Protein AF-A0A662TX18-F1 (afdb_monomer_lite)

Sequence (320 aa):
PRATQAASAVLIFGTDAEGDGNEGIPELLPMRRKQEESNRLLQDIAQAKTHGKKLAVQLEKQKEELRGVIDPQEISNRNAEHKVTKSALAEQERIYNHKKSSFEQVQSDLKPVVQEFNQACKEITRKNPVYCEPNAGEFVSADTKFQGGTAAELDAMGRELEDQDGNKKPHPDISVPNFDELVQKWMSKTENEQVTISGEIVEDFRGKQYFYKADGSWVESEIISDLGITKNTVVADEYQDQAIEKADLTPEQLEEIRVQGLSAEEKAVEKENAIDQAATQAATMRSKLEIQGATAAKAKTDAQAWYQEQLIIIEAKYEI

pLDDT: mean 74.06, std 18.96, range [34.41, 97.75]

Radius of gyration: 48.34 Å; chains: 1; bounding box: 101×49×151 Å

Structure (mmCIF, N/CA/C/O backbone):
data_AF-A0A662TX18-F1
#
_entry.id   AF-A0A662TX18-F1
#
loop_
_atom_site.group_PDB
_atom_site.id
_atom_site.type_symbol
_atom_site.label_atom_id
_atom_site.label_alt_id
_atom_site.label_comp_id
_atom_site.label_asym_id
_atom_site.label_entity_id
_atom_site.label_seq_id
_atom_site.pdbx_PDB_ins_code
_atom_site.Cartn_x
_atom_site.Cartn_y
_atom_site.Cartn_z
_atom_site.occupancy
_atom_site.B_iso_or_equiv
_atom_site.auth_seq_id
_atom_site.auth_comp_id
_atom_site.auth_asym_id
_atom_site.auth_atom_id
_atom_site.pdbx_PDB_model_num
ATOM 1 N N . PRO A 1 1 ? -3.985 13.167 75.804 1.00 44.19 1 PRO A N 1
ATOM 2 C CA . PRO A 1 1 ? -4.908 14.031 75.022 1.00 44.19 1 PRO A CA 1
ATOM 3 C C . PRO A 1 1 ? -6.334 13.892 75.570 1.00 44.19 1 PRO A C 1
ATOM 5 O O . PRO A 1 1 ? -6.821 12.777 75.705 1.00 44.19 1 PRO A O 1
ATOM 8 N N . ARG A 1 2 ? -6.903 15.009 76.034 1.00 37.72 2 ARG A N 1
ATOM 9 C CA . ARG A 1 2 ? -8.044 15.084 76.961 1.00 37.72 2 ARG A CA 1
ATOM 10 C C . ARG A 1 2 ? -9.336 14.485 76.388 1.00 37.72 2 ARG A C 1
ATOM 12 O O . ARG A 1 2 ? -9.732 14.821 75.279 1.00 37.72 2 ARG A O 1
ATOM 19 N N . ALA A 1 3 ? -9.986 13.649 77.197 1.00 41.81 3 ALA A N 1
ATOM 20 C CA . ALA A 1 3 ? -11.358 13.198 77.016 1.00 41.81 3 ALA A CA 1
ATOM 21 C C . ALA A 1 3 ? -12.322 14.286 77.514 1.00 41.81 3 ALA A C 1
ATOM 23 O O . ALA A 1 3 ? -12.213 14.732 78.656 1.00 41.81 3 ALA A O 1
ATOM 24 N N . THR A 1 4 ? -13.258 14.703 76.665 1.00 47.22 4 THR A N 1
ATOM 25 C CA . THR A 1 4 ? -14.330 15.635 77.029 1.00 47.22 4 THR A CA 1
ATOM 26 C C . THR A 1 4 ? -15.597 14.823 77.279 1.00 47.22 4 THR A C 1
ATOM 28 O O . THR A 1 4 ? -16.221 14.337 76.338 1.00 47.22 4 THR A O 1
ATOM 31 N N . GLN A 1 5 ? -15.956 14.635 78.550 1.00 45.84 5 GLN A N 1
ATOM 32 C CA . GLN A 1 5 ? -17.275 14.141 78.945 1.00 45.84 5 GLN A CA 1
ATOM 33 C C . GLN A 1 5 ? -18.305 15.250 78.700 1.00 45.84 5 GLN A C 1
ATOM 35 O O . GLN A 1 5 ? -18.205 16.331 79.276 1.00 45.84 5 GLN A O 1
ATOM 40 N N . ALA A 1 6 ? -19.282 14.986 77.834 1.00 48.91 6 ALA A N 1
ATOM 41 C CA . ALA A 1 6 ? -20.440 15.851 77.654 1.00 48.91 6 ALA A CA 1
ATOM 42 C C . ALA A 1 6 ? -21.481 15.538 78.740 1.00 48.91 6 ALA A C 1
ATOM 44 O O . ALA A 1 6 ? -21.914 14.395 78.895 1.00 48.91 6 ALA A O 1
ATOM 45 N N . ALA A 1 7 ? -21.853 16.567 79.499 1.00 42.62 7 ALA A N 1
ATOM 46 C CA . ALA A 1 7 ? -22.877 16.516 80.528 1.00 42.62 7 ALA A CA 1
ATOM 47 C C . ALA A 1 7 ? -24.256 16.230 79.910 1.00 42.62 7 ALA A C 1
ATOM 49 O O . ALA A 1 7 ? -24.703 16.938 79.009 1.00 42.62 7 ALA A O 1
ATOM 50 N N . SER A 1 8 ? -24.934 15.199 80.414 1.00 39.88 8 SER A N 1
ATOM 51 C CA . SER A 1 8 ? -26.347 14.946 80.126 1.00 39.88 8 SER A CA 1
ATOM 52 C C . SER A 1 8 ? -27.197 15.817 81.049 1.00 39.88 8 SER A C 1
ATOM 54 O O . SER A 1 8 ? -27.261 15.571 82.251 1.00 39.88 8 SER A O 1
ATOM 56 N N . ALA A 1 9 ? -27.825 16.854 80.495 1.00 42.50 9 ALA A N 1
ATOM 57 C CA . ALA A 1 9 ? -28.842 17.632 81.190 1.00 42.50 9 ALA A CA 1
ATOM 58 C C . ALA A 1 9 ? -30.175 16.870 81.129 1.00 42.50 9 ALA A C 1
ATOM 60 O O . ALA A 1 9 ? -30.792 16.765 80.071 1.00 42.50 9 ALA A O 1
ATOM 61 N N . VAL A 1 10 ? -30.599 16.311 82.262 1.00 46.19 10 VAL A N 1
ATOM 62 C CA . VAL A 1 10 ? -31.934 15.728 82.434 1.00 46.19 10 VAL A CA 1
ATOM 63 C C . VAL A 1 10 ? -32.886 16.866 82.801 1.00 46.19 10 VAL A C 1
ATOM 65 O O . VAL A 1 10 ? -32.807 17.411 83.900 1.00 46.19 10 VAL A O 1
ATOM 68 N N . LEU A 1 11 ? -33.761 17.250 81.870 1.00 39.62 11 LEU A N 1
ATOM 69 C CA . LEU A 1 11 ? -34.891 18.136 82.147 1.00 39.62 11 LEU A CA 1
ATOM 70 C C . LEU A 1 11 ? -36.033 17.293 82.728 1.00 39.62 11 LEU A C 1
ATOM 72 O O . LEU A 1 11 ? -36.579 16.430 82.042 1.00 39.62 11 LEU A O 1
ATOM 76 N N . ILE A 1 12 ? -36.384 17.541 83.988 1.00 41.91 12 ILE A N 1
ATOM 77 C CA . ILE A 1 12 ? -37.573 16.977 84.632 1.00 41.91 12 ILE A CA 1
ATOM 78 C C . ILE A 1 12 ? -38.695 18.004 84.472 1.00 41.91 12 ILE A C 1
ATOM 80 O O . ILE A 1 12 ? -38.599 19.105 85.011 1.00 41.91 12 ILE A O 1
ATOM 84 N N . PHE A 1 13 ? -39.750 17.654 83.738 1.00 41.72 13 PHE A N 1
ATOM 85 C CA . PHE A 1 13 ? -40.997 18.417 83.735 1.00 41.72 13 PHE A CA 1
ATOM 86 C C . PHE A 1 13 ? -41.912 17.843 84.816 1.00 41.72 13 PHE A C 1
ATOM 88 O O . PHE A 1 13 ? -42.321 16.686 84.735 1.00 41.72 13 PHE A O 1
ATOM 95 N N . GLY A 1 14 ? -42.194 18.645 85.843 1.00 42.28 14 GLY A N 1
ATOM 96 C CA . GLY A 1 14 ? -43.252 18.352 86.802 1.00 42.28 14 GLY A CA 1
ATOM 97 C C . GLY A 1 14 ? -44.612 18.523 86.132 1.00 42.28 14 GLY A C 1
ATOM 98 O O . GLY A 1 14 ? -44.863 19.545 85.495 1.00 42.28 14 GLY A O 1
ATOM 99 N N . THR A 1 15 ? -45.473 17.520 86.261 1.00 40.69 15 THR A N 1
ATOM 100 C CA . THR A 1 15 ? -46.887 17.614 85.902 1.00 40.69 15 THR A CA 1
ATOM 101 C C . THR A 1 15 ? -47.691 17.673 87.188 1.00 40.69 15 THR A C 1
ATOM 103 O O . THR A 1 15 ? -47.851 16.653 87.850 1.00 40.69 15 THR A O 1
ATOM 106 N N . ASP A 1 16 ? -48.182 18.860 87.519 1.00 47.88 16 ASP A N 1
ATOM 107 C CA . ASP A 1 16 ? -49.308 19.041 88.426 1.00 47.88 16 ASP A CA 1
ATOM 108 C C . ASP A 1 16 ? -50.193 20.124 87.812 1.00 47.88 16 ASP A C 1
ATOM 110 O O . ASP A 1 16 ? -49.763 21.269 87.680 1.00 47.88 16 ASP A O 1
ATOM 114 N N . ALA A 1 17 ? -51.377 19.720 87.354 1.00 44.72 17 ALA A N 1
ATOM 115 C CA . ALA A 1 17 ? -52.590 20.530 87.255 1.00 44.72 17 ALA A CA 1
ATOM 116 C C . ALA A 1 17 ? -53.663 19.707 86.530 1.00 44.72 17 ALA A C 1
ATOM 118 O O . ALA A 1 17 ? -53.659 19.568 85.306 1.00 44.72 17 ALA A O 1
ATOM 119 N N . GLU A 1 18 ? -54.595 19.169 87.311 1.00 55.22 18 GLU A N 1
ATOM 120 C CA . GLU A 1 18 ? -55.951 18.901 86.847 1.00 55.22 18 GLU A CA 1
ATOM 121 C C . GLU A 1 18 ? -56.547 20.224 86.338 1.00 55.22 18 GLU A C 1
ATOM 123 O O . GLU A 1 18 ? -56.534 21.233 87.044 1.00 55.22 18 GLU A O 1
ATOM 128 N N . GLY A 1 19 ? -57.018 20.245 85.094 1.00 44.06 19 GLY A N 1
ATOM 129 C CA . GLY A 1 19 ? -57.488 21.465 84.448 1.00 44.06 19 GLY A CA 1
ATOM 130 C C . GLY A 1 19 ? -58.204 21.159 83.144 1.00 44.06 19 GLY A C 1
ATOM 131 O O . GLY A 1 19 ? -57.606 21.156 82.074 1.00 44.06 19 GLY A O 1
ATOM 132 N N . ASP A 1 20 ? -59.487 20.859 83.285 1.00 51.44 20 ASP A N 1
ATOM 133 C CA . ASP A 1 20 ? -60.503 20.833 82.239 1.00 51.44 20 ASP A CA 1
ATOM 134 C C . ASP A 1 20 ? -60.482 22.157 81.446 1.00 51.44 20 ASP A C 1
ATOM 136 O O . ASP A 1 20 ? -60.417 23.229 82.050 1.00 51.44 20 ASP A O 1
ATOM 140 N N . GLY A 1 21 ? -60.530 22.118 80.111 1.00 45.00 21 GLY A N 1
ATOM 141 C CA . GLY A 1 21 ? -60.631 23.356 79.327 1.00 45.00 21 GLY A CA 1
ATOM 142 C C . GLY A 1 21 ? -59.968 23.322 77.958 1.00 45.00 21 GLY A C 1
ATOM 143 O O . GLY A 1 21 ? -58.790 23.613 77.790 1.00 45.00 21 GLY A O 1
ATOM 144 N N . ASN A 1 22 ? -60.784 23.006 76.965 1.00 50.88 22 ASN A N 1
ATOM 145 C CA . ASN A 1 22 ? -60.495 22.934 75.542 1.00 50.88 22 ASN A CA 1
ATOM 146 C C . ASN A 1 22 ? -60.198 24.319 74.912 1.00 50.88 22 ASN A C 1
ATOM 148 O O . ASN A 1 22 ? -60.979 24.806 74.098 1.00 50.88 22 ASN A O 1
ATOM 152 N N . GLU A 1 23 ? -59.075 24.951 75.260 1.00 45.75 23 GLU A N 1
ATOM 153 C CA . GLU A 1 23 ? -58.540 26.110 74.530 1.00 45.75 23 GLU A CA 1
ATOM 154 C C . GLU A 1 23 ? -57.227 25.725 73.841 1.00 45.75 23 GLU A C 1
ATOM 156 O O . GLU A 1 23 ? -56.158 25.619 74.442 1.00 45.75 23 GLU A O 1
ATOM 161 N N . GLY A 1 24 ? -57.328 25.449 72.539 1.00 50.75 24 GLY A N 1
ATOM 162 C CA . GLY A 1 24 ? -56.190 25.125 71.692 1.00 50.75 24 GLY A CA 1
ATOM 163 C C . GLY A 1 24 ? -55.189 26.277 71.654 1.00 50.75 24 GLY A C 1
ATOM 164 O O . GLY A 1 24 ? -55.440 27.296 71.019 1.00 50.75 24 GLY A O 1
ATOM 165 N N . ILE A 1 25 ? -54.037 26.078 72.295 1.00 49.03 25 ILE A N 1
ATOM 166 C CA . ILE A 1 25 ? -52.866 26.957 72.219 1.00 49.03 25 ILE A CA 1
ATOM 167 C C . ILE A 1 25 ? -52.424 27.049 70.739 1.00 49.03 25 ILE A C 1
ATOM 169 O O . ILE A 1 25 ? -51.943 26.049 70.194 1.00 49.03 25 ILE A O 1
ATOM 173 N N . PRO A 1 26 ? -52.534 28.210 70.058 1.00 48.94 26 PRO A N 1
ATOM 174 C CA . PRO A 1 26 ? -52.230 28.330 68.626 1.00 48.94 26 PRO A CA 1
ATOM 175 C C . PRO A 1 26 ? -50.728 28.315 68.276 1.00 48.94 26 PRO A C 1
ATOM 177 O O . PRO A 1 26 ? -50.366 28.499 67.116 1.00 48.94 26 PRO A O 1
ATOM 180 N N . GLU A 1 27 ? -49.832 28.099 69.243 1.00 49.50 27 GLU A N 1
ATOM 181 C CA . GLU A 1 27 ? -48.390 28.359 69.088 1.00 49.50 27 GLU A CA 1
ATOM 182 C C . GLU A 1 27 ? -47.486 27.123 68.913 1.00 49.50 27 GLU A C 1
ATOM 184 O O . GLU A 1 27 ? -46.285 27.271 68.694 1.00 49.50 27 GLU A O 1
ATOM 189 N N . LEU A 1 28 ? -48.018 25.893 68.914 1.00 50.66 28 LEU A N 1
ATOM 190 C CA . LEU A 1 28 ? -47.186 24.676 68.777 1.00 50.66 28 LEU A CA 1
ATOM 191 C C . LEU A 1 28 ? -47.023 24.151 67.335 1.00 50.66 28 LEU A C 1
ATOM 193 O O . LEU A 1 28 ? -46.172 23.296 67.074 1.00 50.66 28 LEU A O 1
ATOM 197 N N . LEU A 1 29 ? -47.778 24.684 66.369 1.00 51.44 29 LEU A N 1
ATOM 198 C CA . LEU A 1 29 ? -47.657 24.327 64.946 1.00 51.44 29 LEU A CA 1
ATOM 199 C C . LEU A 1 29 ? -46.268 24.599 64.322 1.00 51.44 29 LEU A C 1
ATOM 201 O O . LEU A 1 29 ? -45.790 23.736 63.578 1.00 51.44 29 LEU A O 1
ATOM 205 N N . PRO A 1 30 ? -45.568 25.720 64.602 1.00 55.44 30 PRO A N 1
ATOM 206 C CA . PRO A 1 30 ? -44.237 25.948 64.037 1.00 55.44 30 PRO A CA 1
ATOM 207 C C . PRO A 1 30 ? -43.158 25.018 64.616 1.00 55.44 30 PRO A C 1
ATOM 209 O O . PRO A 1 30 ? -42.171 24.755 63.931 1.00 55.44 30 PRO A O 1
ATOM 212 N N . MET A 1 31 ? -43.332 24.471 65.827 1.00 56.34 31 MET A N 1
ATOM 213 C CA . MET A 1 31 ? -42.379 23.502 66.390 1.00 56.34 31 MET A CA 1
ATOM 214 C C . MET A 1 31 ? -42.481 22.125 65.730 1.00 56.34 31 MET A C 1
ATOM 216 O O . MET A 1 31 ? -41.447 21.540 65.411 1.00 56.34 31 MET A O 1
ATOM 220 N N . ARG A 1 32 ? -43.696 21.629 65.447 1.00 65.50 32 ARG A N 1
ATOM 221 C CA . ARG A 1 32 ? -43.860 20.340 64.746 1.00 65.50 32 ARG A CA 1
ATOM 222 C C . ARG A 1 32 ? -43.265 20.362 63.341 1.00 65.50 32 ARG A C 1
ATOM 224 O O . ARG A 1 32 ? -42.528 19.446 62.997 1.00 65.50 32 ARG A O 1
ATOM 231 N N . ARG A 1 33 ? -43.488 21.436 62.571 1.00 67.50 33 ARG A N 1
ATOM 232 C CA . ARG A 1 33 ? -42.886 21.577 61.231 1.00 67.50 33 ARG A CA 1
ATOM 233 C C . ARG A 1 33 ? -41.358 21.597 61.280 1.00 67.50 33 ARG A C 1
ATOM 235 O O . ARG A 1 33 ? -40.722 20.891 60.508 1.00 67.50 33 ARG A O 1
ATOM 242 N N . LYS A 1 34 ? -40.765 22.325 62.234 1.00 71.19 34 LYS A N 1
ATOM 243 C CA . LYS A 1 34 ? -39.303 22.340 62.427 1.00 71.19 34 LYS A CA 1
ATOM 244 C C . LYS A 1 34 ? -38.746 20.966 62.813 1.00 71.19 34 LYS A C 1
ATOM 246 O O . LYS A 1 34 ? -37.644 20.612 62.403 1.00 71.19 34 LYS A O 1
ATOM 251 N N . GLN A 1 35 ? -39.493 20.182 63.588 1.00 73.56 35 GLN A N 1
ATOM 252 C CA . GLN A 1 35 ? -39.085 18.833 63.977 1.00 73.56 35 GLN A CA 1
ATOM 253 C C . GLN A 1 35 ? -39.198 17.832 62.816 1.00 73.56 35 GLN A C 1
ATOM 255 O O . GLN A 1 35 ? -38.304 17.010 62.631 1.00 73.56 35 GLN A O 1
ATOM 260 N N . GLU A 1 36 ? -40.245 17.931 61.997 1.00 77.31 36 GLU A N 1
ATOM 261 C CA . GLU A 1 36 ? -40.406 17.132 60.775 1.00 77.31 36 GLU A CA 1
ATOM 262 C C . GLU A 1 36 ? -39.328 17.460 59.730 1.00 77.31 36 GLU A C 1
ATOM 264 O O . GLU A 1 36 ? -38.732 16.546 59.160 1.00 77.31 36 GLU A O 1
ATOM 269 N N . GLU A 1 37 ? -39.005 18.743 59.533 1.00 76.88 37 GLU A N 1
ATOM 270 C CA . GLU A 1 37 ? -37.900 19.179 58.666 1.00 76.88 37 GLU A CA 1
ATOM 271 C C . GLU A 1 37 ? -36.542 18.673 59.165 1.00 76.88 37 GLU A C 1
ATOM 273 O O . GLU A 1 37 ? -35.744 18.167 58.375 1.00 76.88 37 GLU A O 1
ATOM 278 N N . SER A 1 38 ? -36.296 18.739 60.477 1.00 75.44 38 SER A N 1
ATOM 279 C CA . SER A 1 38 ? -35.079 18.202 61.097 1.00 75.44 38 SER A CA 1
ATOM 280 C C . SER A 1 38 ? -34.945 16.689 60.878 1.00 75.44 38 SER A C 1
ATOM 282 O O . SER A 1 38 ? -33.889 16.202 60.474 1.00 75.44 38 SER A O 1
ATOM 284 N N . ASN A 1 39 ? -36.034 15.935 61.055 1.00 81.81 39 ASN A N 1
ATOM 285 C CA . ASN A 1 39 ? -36.046 14.490 60.816 1.00 81.81 39 ASN A CA 1
ATOM 286 C C . ASN A 1 39 ? -35.815 14.144 59.338 1.00 81.81 39 ASN A C 1
ATOM 288 O O . ASN A 1 39 ? -35.084 13.198 59.037 1.00 81.81 39 ASN A O 1
ATOM 292 N N . ARG A 1 40 ? -36.385 14.928 58.415 1.00 82.19 40 ARG A N 1
ATOM 293 C CA . ARG A 1 40 ? -36.179 14.757 56.972 1.00 82.19 40 ARG A CA 1
ATOM 294 C C . ARG A 1 40 ? -34.725 15.022 56.576 1.00 82.19 40 ARG A C 1
ATOM 296 O O . ARG A 1 40 ? -34.124 14.198 55.896 1.00 82.19 40 ARG A O 1
ATOM 303 N N . LEU A 1 41 ? -34.124 16.093 57.098 1.00 76.12 41 LEU A N 1
ATOM 304 C CA . LEU A 1 41 ? -32.701 16.396 56.908 1.00 76.12 41 LEU A CA 1
ATOM 305 C C . LEU A 1 41 ? -31.796 15.278 57.439 1.00 76.12 41 LEU A C 1
ATOM 307 O O . LEU A 1 41 ? -30.834 14.895 56.776 1.00 76.12 41 LEU A O 1
ATOM 311 N N . LEU A 1 42 ? -32.103 14.713 58.609 1.00 77.50 42 LEU A N 1
ATOM 312 C CA . LEU A 1 42 ? -31.347 13.584 59.159 1.00 77.50 42 LEU A CA 1
ATOM 313 C C . LEU A 1 42 ? -31.445 12.335 58.271 1.00 77.50 42 LEU A C 1
ATOM 315 O O . LEU A 1 42 ? -30.451 11.621 58.099 1.00 77.50 42 LEU A O 1
ATOM 319 N N . GLN A 1 43 ? -32.612 12.086 57.676 1.00 84.25 43 GLN A N 1
ATOM 320 C CA . GLN A 1 43 ? -32.818 10.985 56.739 1.00 84.25 43 GLN A CA 1
ATOM 321 C C . GLN A 1 43 ? -32.045 11.201 55.428 1.00 84.25 43 GLN A C 1
ATOM 323 O O . GLN A 1 43 ? -31.359 10.281 54.974 1.00 84.25 43 GLN A O 1
ATOM 328 N N . ASP A 1 44 ? -32.071 12.414 54.875 1.00 75.75 44 ASP A N 1
ATOM 329 C CA . ASP A 1 44 ? -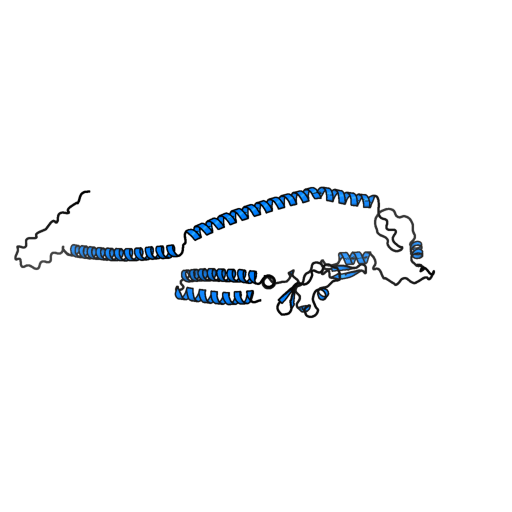31.327 12.781 53.665 1.00 75.75 44 ASP A CA 1
ATOM 330 C C . ASP A 1 44 ? -29.807 12.671 53.889 1.00 75.75 44 ASP A C 1
ATOM 332 O O . ASP A 1 44 ? -29.085 12.108 53.063 1.00 75.75 44 ASP A O 1
ATOM 336 N N . ILE A 1 45 ? -29.309 13.101 55.055 1.00 74.75 45 ILE A N 1
ATOM 337 C CA . ILE A 1 45 ? -27.898 12.947 55.448 1.00 74.75 45 ILE A CA 1
ATOM 338 C C . ILE A 1 45 ? -27.513 11.463 55.553 1.00 74.75 45 ILE A C 1
ATOM 340 O O . ILE A 1 45 ? -26.431 11.063 55.109 1.00 74.75 45 ILE A O 1
ATOM 344 N N . ALA A 1 46 ? -28.381 10.616 56.112 1.00 77.94 46 ALA A N 1
ATOM 345 C CA . ALA A 1 46 ? -28.132 9.178 56.204 1.00 77.94 46 ALA A CA 1
ATOM 346 C C . ALA A 1 46 ? -28.100 8.502 54.817 1.00 77.94 46 ALA A C 1
ATOM 348 O O . ALA A 1 46 ? -27.234 7.655 54.554 1.00 77.94 46 ALA A O 1
ATOM 349 N N . GLN A 1 47 ? -28.987 8.904 53.902 1.00 79.19 47 GLN A N 1
ATOM 350 C CA . GLN A 1 47 ? -28.996 8.427 52.515 1.00 79.19 47 GLN A CA 1
ATOM 351 C C . GLN A 1 47 ? -27.756 8.896 51.742 1.00 79.19 47 GLN A C 1
ATOM 353 O O . GLN A 1 47 ? -27.083 8.084 51.106 1.00 79.19 47 GLN A O 1
ATOM 358 N N . ALA A 1 48 ? -27.365 10.164 51.875 1.00 68.56 48 ALA A N 1
ATOM 359 C CA . ALA A 1 48 ? -26.144 10.688 51.266 1.00 68.56 48 ALA A CA 1
ATOM 360 C C . ALA A 1 48 ? -24.890 9.956 51.776 1.00 68.56 48 ALA A C 1
ATOM 362 O O . ALA A 1 48 ? -24.010 9.592 50.996 1.00 68.56 48 ALA A O 1
ATOM 363 N N . LYS A 1 49 ? -24.827 9.648 53.078 1.00 76.12 49 LYS A N 1
ATOM 364 C CA . LYS A 1 49 ? -23.705 8.911 53.682 1.00 76.12 49 LYS A CA 1
ATOM 365 C C . LYS A 1 49 ? -23.615 7.467 53.186 1.00 76.12 49 LYS A C 1
ATOM 367 O O . LYS A 1 49 ? -22.514 6.954 52.982 1.00 76.12 49 LYS A O 1
ATOM 372 N N . THR A 1 50 ? -24.748 6.794 52.993 1.00 81.00 50 THR A N 1
ATOM 373 C CA . THR A 1 50 ? -24.770 5.430 52.437 1.00 81.00 50 THR A CA 1
ATOM 374 C C . THR A 1 50 ? -24.432 5.417 50.947 1.00 81.00 50 THR A C 1
ATOM 376 O O . THR A 1 50 ? -23.672 4.551 50.514 1.00 81.00 50 THR A O 1
ATOM 379 N N . HIS A 1 51 ? -24.903 6.403 50.180 1.00 73.12 51 HIS A N 1
ATOM 380 C CA . HIS A 1 51 ? -24.531 6.580 48.777 1.00 73.12 51 HIS A CA 1
ATOM 381 C C . HIS A 1 51 ? -23.031 6.876 48.610 1.00 73.12 51 HIS A C 1
ATOM 383 O O . HIS A 1 51 ? -22.355 6.196 47.840 1.00 73.12 51 HIS A O 1
ATOM 389 N N . GLY A 1 52 ? -22.476 7.790 49.415 1.00 71.94 52 GLY A N 1
ATOM 390 C CA . GLY A 1 52 ? -21.044 8.102 49.418 1.00 71.94 52 GLY A CA 1
ATOM 391 C C . GLY A 1 52 ? -20.163 6.894 49.751 1.00 71.94 52 GLY A C 1
ATOM 392 O O . GLY A 1 52 ? -19.134 6.686 49.113 1.00 71.94 52 GLY A O 1
ATOM 393 N N . LYS A 1 53 ? -20.593 6.029 50.682 1.00 81.50 53 LYS A N 1
ATOM 394 C CA . LYS A 1 53 ? -19.897 4.760 50.961 1.00 81.50 53 LYS A CA 1
ATOM 395 C C . LYS A 1 53 ? -19.917 3.801 49.768 1.00 81.50 53 LYS A C 1
ATOM 397 O O . LYS A 1 53 ? -18.899 3.177 49.492 1.00 81.50 53 LYS A O 1
ATOM 402 N N . LYS A 1 54 ? -21.045 3.681 49.056 1.00 79.31 54 LYS A N 1
ATOM 403 C CA . LYS A 1 54 ? -21.138 2.836 47.850 1.00 79.31 54 LYS A CA 1
ATOM 404 C C . LYS A 1 54 ? -20.224 3.342 46.733 1.00 79.31 54 LYS A C 1
ATOM 406 O O . LYS A 1 54 ? -19.526 2.533 46.128 1.00 79.31 54 LYS A O 1
ATOM 411 N N . LEU A 1 55 ? -20.183 4.657 46.516 1.00 71.00 55 LEU A N 1
ATOM 412 C CA . LEU A 1 55 ? -19.270 5.287 45.558 1.00 71.00 55 LEU A CA 1
ATOM 413 C C . LEU A 1 55 ? -17.806 5.040 45.926 1.00 71.00 55 LEU A C 1
ATOM 415 O O . LEU A 1 55 ? -17.033 4.642 45.066 1.00 71.00 55 LEU A O 1
ATOM 419 N N . ALA A 1 56 ? -17.432 5.195 47.199 1.00 70.88 56 ALA A N 1
ATOM 420 C CA . ALA A 1 56 ? -16.067 4.923 47.648 1.00 70.88 56 ALA A CA 1
ATOM 421 C C . ALA A 1 56 ? -15.646 3.464 47.386 1.00 70.88 56 ALA A C 1
ATOM 423 O O . ALA A 1 56 ? -14.538 3.222 46.918 1.00 70.88 56 ALA A O 1
ATOM 424 N N . VAL A 1 57 ? -16.543 2.498 47.619 1.00 83.50 57 VAL A N 1
ATOM 425 C CA . VAL A 1 57 ? -16.285 1.077 47.322 1.00 83.50 57 VAL A CA 1
ATOM 426 C C . VAL A 1 57 ? -16.165 0.824 45.815 1.00 83.50 57 VAL A C 1
ATOM 428 O O . VAL A 1 57 ? -15.276 0.088 45.399 1.00 83.50 57 VAL A O 1
ATOM 431 N N . GLN A 1 58 ? -17.016 1.438 44.984 1.00 77.88 58 GLN A N 1
ATOM 432 C CA . GLN A 1 58 ? -16.894 1.340 43.523 1.00 77.88 58 GLN A CA 1
ATOM 433 C C . GLN A 1 58 ? -15.578 1.936 43.015 1.00 77.88 58 GLN A C 1
ATOM 435 O O . GLN A 1 58 ? -14.949 1.357 42.136 1.00 77.88 58 GLN A O 1
ATOM 440 N N . LEU A 1 59 ? -15.148 3.057 43.590 1.00 76.62 59 LEU A N 1
ATOM 441 C CA . LEU A 1 59 ? -13.936 3.762 43.190 1.00 76.62 59 LEU A CA 1
ATOM 442 C C . LEU A 1 59 ? -12.677 2.981 43.592 1.00 76.62 59 LEU A C 1
ATOM 444 O O . LEU A 1 59 ? -11.749 2.871 42.798 1.00 76.62 59 LEU A O 1
ATOM 448 N N . GLU A 1 60 ? -12.659 2.363 44.777 1.00 76.12 60 GLU A N 1
ATOM 449 C CA . GLU A 1 60 ? -11.584 1.436 45.160 1.00 76.12 60 GLU A CA 1
ATOM 450 C C . GLU A 1 60 ? -11.576 0.171 44.293 1.00 76.12 60 GLU A C 1
ATOM 452 O O . GLU A 1 60 ? -10.510 -0.265 43.870 1.00 76.12 60 GLU A O 1
ATOM 457 N N . LYS A 1 61 ? -12.747 -0.367 43.925 1.00 79.88 61 LYS A N 1
ATOM 458 C CA . LYS A 1 61 ? -12.824 -1.490 42.980 1.00 79.88 61 LYS A CA 1
ATOM 459 C C . LYS A 1 61 ? -12.247 -1.124 41.606 1.00 79.88 61 LYS A C 1
ATOM 461 O O . LYS A 1 61 ? -11.460 -1.887 41.062 1.00 79.88 61 LYS A O 1
ATOM 466 N N . GLN A 1 62 ? -12.581 0.054 41.075 1.00 73.56 62 GLN A N 1
ATOM 467 C CA . GLN A 1 62 ? -12.032 0.548 39.806 1.00 73.56 62 GLN A CA 1
ATOM 468 C C . GLN A 1 62 ? -10.521 0.795 39.878 1.00 73.56 62 GLN A C 1
ATOM 470 O O . GLN A 1 62 ? -9.807 0.507 38.921 1.00 73.56 62 GLN A O 1
ATOM 475 N N . LYS A 1 63 ? -10.009 1.305 41.006 1.00 69.88 63 LYS A N 1
ATOM 476 C CA . LYS A 1 63 ? -8.561 1.451 41.216 1.00 69.88 63 LYS A CA 1
ATOM 477 C C . LYS A 1 63 ? -7.848 0.104 41.228 1.00 69.88 63 LYS A C 1
ATOM 479 O O . LYS A 1 63 ? -6.763 0.010 40.667 1.00 69.88 63 LYS A O 1
ATOM 484 N N . GLU A 1 64 ? -8.437 -0.912 41.850 1.00 71.94 64 GLU A N 1
ATOM 485 C CA . GLU A 1 64 ? -7.849 -2.252 41.901 1.00 71.94 64 GLU A CA 1
ATOM 486 C C . GLU A 1 64 ? -7.889 -2.942 40.528 1.00 71.94 64 GLU A C 1
ATOM 488 O O . GLU A 1 64 ? -6.893 -3.519 40.101 1.00 71.94 64 GLU A O 1
ATOM 493 N N . GLU A 1 65 ? -8.988 -2.787 39.781 1.00 70.50 65 GLU A N 1
ATOM 494 C CA . GLU A 1 65 ? -9.087 -3.231 38.382 1.00 70.50 65 GLU A CA 1
ATOM 495 C C . GLU A 1 65 ? -8.017 -2.549 37.503 1.00 70.50 65 GLU A C 1
ATOM 497 O O . GLU A 1 65 ? -7.346 -3.219 36.723 1.00 70.50 65 GLU A O 1
ATOM 502 N N . LEU A 1 66 ? -7.774 -1.244 37.677 1.00 67.06 66 LEU A N 1
ATOM 503 C CA . LEU A 1 66 ? -6.720 -0.520 36.952 1.00 67.06 66 LEU A CA 1
ATOM 504 C C . LEU A 1 66 ? -5.299 -0.919 37.378 1.00 67.06 66 LEU A C 1
ATOM 506 O O . LEU A 1 66 ? -4.400 -0.939 36.539 1.00 67.06 66 LEU A O 1
ATOM 510 N N . ARG A 1 67 ? -5.080 -1.262 38.653 1.00 65.44 67 ARG A N 1
ATOM 511 C CA . ARG A 1 67 ? -3.785 -1.768 39.143 1.00 65.44 67 ARG A CA 1
ATOM 512 C C . ARG A 1 67 ? -3.431 -3.136 38.567 1.00 65.44 67 ARG A C 1
ATOM 514 O O . ARG A 1 67 ? -2.254 -3.397 38.368 1.00 65.44 67 ARG A O 1
ATOM 521 N N . GLY A 1 68 ? -4.424 -3.980 38.284 1.00 58.88 68 GLY A N 1
ATOM 522 C CA . GLY A 1 68 ? -4.206 -5.275 37.632 1.00 58.88 68 GLY A CA 1
ATOM 523 C C . GLY A 1 68 ? -3.915 -5.185 36.130 1.00 58.88 68 GLY A C 1
ATOM 524 O O . GLY A 1 68 ? -3.337 -6.111 35.574 1.00 58.88 68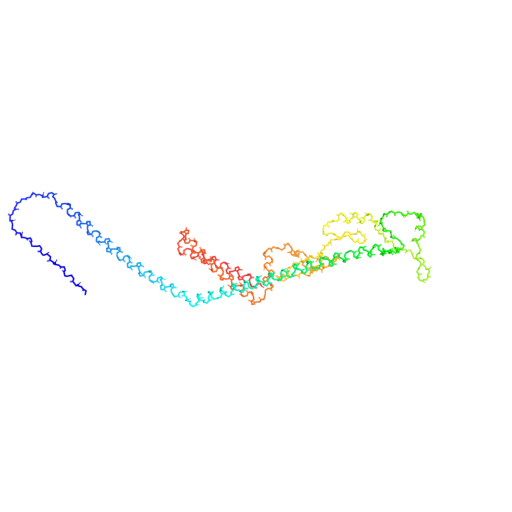 GLY A O 1
ATOM 525 N N . VAL A 1 69 ? -4.303 -4.086 35.473 1.00 57.59 69 VAL A N 1
ATOM 526 C CA . VAL A 1 69 ? -4.121 -3.877 34.021 1.00 57.59 69 VAL A CA 1
ATOM 527 C C . VAL A 1 69 ? -2.841 -3.101 33.702 1.00 57.59 69 VAL A C 1
ATOM 529 O O . VAL A 1 69 ? -2.308 -3.205 32.601 1.00 57.59 69 VAL A O 1
ATOM 532 N N . ILE A 1 70 ? -2.334 -2.317 34.653 1.00 48.75 70 ILE A N 1
ATOM 533 C CA . ILE A 1 70 ? -1.146 -1.493 34.464 1.00 48.75 70 ILE A CA 1
ATOM 534 C C . ILE A 1 70 ? 0.021 -2.140 35.205 1.00 48.75 70 ILE A C 1
ATOM 536 O O . ILE A 1 70 ? 0.216 -1.873 36.389 1.00 48.75 70 ILE A O 1
ATOM 540 N N . ASP A 1 71 ? 0.808 -2.963 34.507 1.00 67.88 71 ASP A N 1
ATOM 541 C CA . ASP A 1 71 ? 2.091 -3.433 35.030 1.00 67.88 71 ASP A CA 1
ATOM 542 C C . ASP A 1 71 ? 3.087 -2.251 35.033 1.00 67.88 71 ASP A C 1
ATOM 544 O O . ASP A 1 71 ? 3.460 -1.740 33.966 1.00 67.88 71 ASP A O 1
ATOM 548 N N . PRO A 1 72 ? 3.532 -1.767 36.210 1.00 64.75 72 PRO A N 1
ATOM 549 C CA . PRO A 1 72 ? 4.512 -0.688 36.291 1.00 64.75 72 PRO A CA 1
ATOM 550 C C . PRO A 1 72 ? 5.822 -1.034 35.571 1.00 64.75 72 PRO A C 1
ATOM 552 O O . PRO A 1 72 ? 6.507 -0.135 35.076 1.00 64.75 72 PRO A O 1
ATOM 555 N N . GLN A 1 73 ? 6.152 -2.326 35.481 1.00 67.38 73 GLN A N 1
ATOM 556 C CA . GLN A 1 73 ? 7.320 -2.819 34.768 1.00 67.38 73 GLN A CA 1
ATOM 557 C C . GLN A 1 73 ? 7.137 -2.693 33.251 1.00 67.38 73 GLN A C 1
ATOM 559 O O . GLN A 1 73 ? 8.054 -2.227 32.580 1.00 67.38 73 GLN A O 1
ATOM 564 N N . GLU A 1 74 ? 5.951 -2.990 32.707 1.00 66.75 74 GLU A N 1
ATOM 565 C CA . GLU A 1 74 ? 5.655 -2.750 31.287 1.00 66.75 74 GLU A CA 1
ATOM 566 C C . GLU A 1 74 ? 5.687 -1.265 30.924 1.00 66.75 74 GLU A C 1
ATOM 568 O O . GLU A 1 74 ? 6.184 -0.917 29.856 1.00 66.75 74 GLU A O 1
ATOM 573 N N . ILE A 1 75 ? 5.181 -0.372 31.782 1.00 63.22 75 ILE A N 1
ATOM 574 C CA . ILE A 1 75 ? 5.272 1.078 31.532 1.00 63.22 75 ILE A CA 1
ATOM 575 C C . ILE A 1 75 ? 6.733 1.532 31.549 1.00 63.22 75 ILE A C 1
ATOM 577 O O . ILE A 1 75 ? 7.146 2.333 30.709 1.00 63.22 75 ILE A O 1
ATOM 581 N N . SER A 1 76 ? 7.528 1.027 32.494 1.00 65.25 76 SER A N 1
ATOM 582 C CA . SER A 1 76 ? 8.964 1.307 32.559 1.00 65.25 76 SER A CA 1
ATOM 583 C C . SER A 1 76 ? 9.691 0.807 31.302 1.00 65.25 76 SER A C 1
ATOM 585 O O . SER A 1 76 ? 10.465 1.558 30.705 1.00 65.25 76 SER A O 1
ATOM 587 N N . ASN A 1 77 ? 9.375 -0.409 30.844 1.00 67.12 77 ASN A N 1
ATOM 588 C CA . ASN A 1 77 ? 9.941 -1.012 29.637 1.00 67.12 77 ASN A CA 1
ATOM 589 C C . ASN A 1 77 ? 9.528 -0.242 28.374 1.00 67.12 77 ASN A C 1
ATOM 591 O O . ASN A 1 77 ? 10.401 0.171 27.615 1.00 67.12 77 ASN A O 1
ATOM 595 N N . ARG A 1 78 ? 8.237 0.081 28.206 1.00 60.31 78 ARG A N 1
ATOM 596 C CA . ARG A 1 78 ? 7.739 0.901 27.086 1.00 60.31 78 ARG A CA 1
ATOM 597 C C . ARG A 1 78 ? 8.385 2.283 27.056 1.00 60.31 78 ARG A C 1
ATOM 599 O O . ARG A 1 78 ? 8.747 2.769 25.990 1.00 60.31 78 ARG A O 1
ATOM 606 N N . ASN A 1 79 ? 8.589 2.918 28.211 1.00 59.72 79 ASN A N 1
ATOM 607 C CA . ASN A 1 79 ? 9.284 4.206 28.289 1.00 59.72 79 ASN A CA 1
ATOM 608 C C . ASN A 1 79 ? 10.781 4.092 27.953 1.00 59.72 79 ASN A C 1
ATOM 610 O O . ASN A 1 79 ? 11.342 5.008 27.344 1.00 59.72 79 ASN A O 1
ATOM 614 N N . ALA A 1 80 ? 11.435 2.989 28.327 1.00 60.44 80 ALA A N 1
ATOM 615 C CA . ALA A 1 80 ? 12.818 2.711 27.949 1.00 60.44 80 ALA A CA 1
ATOM 616 C C . ALA A 1 80 ? 12.946 2.470 26.434 1.00 60.44 80 ALA A C 1
ATOM 618 O O . ALA A 1 80 ? 13.792 3.093 25.793 1.00 60.44 80 ALA A O 1
ATOM 619 N N . GLU A 1 81 ? 12.054 1.675 25.842 1.00 57.97 81 GLU A N 1
ATOM 620 C CA . GLU A 1 81 ? 11.966 1.441 24.393 1.00 57.97 81 GLU A CA 1
ATOM 621 C C . GLU A 1 81 ? 11.683 2.734 23.616 1.00 57.97 81 GLU A C 1
ATOM 623 O O . GLU A 1 81 ? 12.345 3.020 22.616 1.00 57.97 81 GLU A O 1
ATOM 628 N N . HIS A 1 82 ? 10.782 3.590 24.113 1.00 54.94 82 HIS A N 1
ATOM 629 C CA . HIS A 1 82 ? 10.506 4.901 23.515 1.00 54.94 82 HIS A CA 1
ATOM 630 C C . HIS A 1 82 ? 11.716 5.851 23.554 1.00 54.94 82 HIS A C 1
ATOM 632 O O . HIS A 1 82 ? 11.878 6.720 22.692 1.00 54.94 82 HIS A O 1
ATOM 638 N N . LYS A 1 83 ? 12.574 5.715 24.572 1.00 63.88 83 LYS A N 1
ATOM 639 C CA . LYS A 1 83 ? 13.807 6.499 24.705 1.00 63.88 83 LYS A CA 1
ATOM 640 C C . LYS A 1 83 ? 14.897 5.983 23.763 1.00 63.88 83 LYS A C 1
ATOM 642 O O . LYS A 1 83 ? 15.602 6.793 23.160 1.00 63.88 83 LYS A O 1
ATOM 647 N N . VAL A 1 84 ? 14.996 4.663 23.595 1.00 62.22 84 VAL A N 1
ATOM 648 C CA . VAL A 1 84 ? 15.901 4.020 22.629 1.00 62.22 84 VAL A CA 1
ATOM 649 C C . VAL A 1 84 ? 15.502 4.372 21.193 1.00 62.22 84 VAL A C 1
ATOM 651 O O . VAL A 1 84 ? 16.357 4.790 20.418 1.00 62.22 84 VAL A O 1
ATOM 654 N N . THR A 1 85 ? 14.213 4.325 20.852 1.00 64.94 85 THR A N 1
ATOM 655 C CA . THR A 1 85 ? 13.715 4.680 19.508 1.00 64.94 85 THR A CA 1
ATOM 656 C C . THR A 1 85 ? 13.905 6.159 19.174 1.00 64.94 85 THR A C 1
ATOM 658 O O . THR A 1 85 ? 14.351 6.472 18.073 1.00 64.94 85 THR A O 1
ATOM 661 N N . LYS A 1 86 ? 13.683 7.088 20.117 1.00 66.81 86 LYS A N 1
ATOM 662 C CA . LYS A 1 86 ? 14.021 8.512 19.903 1.00 66.81 86 LYS A CA 1
ATOM 663 C C . LYS A 1 86 ? 15.520 8.740 19.696 1.00 66.81 86 LYS A C 1
ATOM 665 O O . LYS A 1 86 ? 15.896 9.566 18.869 1.00 66.81 86 LYS A O 1
ATOM 670 N N . SER A 1 87 ? 16.369 8.017 20.428 1.00 74.00 87 SER A N 1
ATOM 671 C CA . SER A 1 87 ? 17.823 8.083 20.241 1.00 74.00 87 SER A CA 1
ATOM 672 C C . SER A 1 87 ? 18.250 7.518 18.884 1.00 74.00 87 SER A C 1
ATOM 674 O O . SER A 1 87 ? 19.117 8.097 18.237 1.00 74.00 87 SER A O 1
ATOM 676 N N . ALA A 1 88 ? 17.641 6.415 18.443 1.00 69.44 88 ALA A N 1
ATOM 677 C CA . ALA A 1 88 ? 17.920 5.804 17.146 1.00 69.44 88 ALA A CA 1
ATOM 678 C C . ALA A 1 88 ? 17.467 6.700 15.982 1.00 69.44 88 ALA A C 1
ATOM 680 O O . ALA A 1 88 ? 18.204 6.857 15.012 1.00 69.44 88 ALA A O 1
ATOM 681 N N . LEU A 1 89 ? 16.303 7.348 16.109 1.00 71.62 89 LEU A N 1
ATOM 682 C CA . LEU A 1 89 ? 15.799 8.297 15.116 1.00 71.62 89 LEU A CA 1
ATOM 683 C C . LEU A 1 89 ? 16.711 9.527 14.992 1.00 71.62 89 LEU A C 1
ATOM 685 O O . LEU A 1 89 ? 17.053 9.925 13.883 1.00 71.62 89 LEU A O 1
ATOM 689 N N . ALA A 1 90 ? 17.165 10.087 16.119 1.00 78.25 90 ALA A N 1
ATOM 690 C CA . ALA A 1 90 ? 18.098 11.215 16.119 1.00 78.25 90 ALA A CA 1
ATOM 691 C C . ALA A 1 90 ? 19.456 10.858 15.483 1.00 78.25 90 ALA A C 1
ATOM 693 O O . ALA A 1 90 ? 20.071 11.691 14.817 1.00 78.25 90 ALA A O 1
ATOM 694 N N . GLU A 1 91 ? 19.925 9.621 15.664 1.00 80.75 91 GLU A N 1
ATOM 695 C CA . GLU A 1 91 ? 21.156 9.146 15.029 1.00 80.75 91 GLU A CA 1
ATOM 696 C C . GLU A 1 91 ? 20.970 8.917 13.522 1.00 80.75 91 GLU A C 1
ATOM 698 O O . GLU A 1 91 ? 21.814 9.334 12.730 1.00 80.75 91 GLU A O 1
ATOM 703 N N . GLN A 1 92 ? 19.837 8.351 13.092 1.00 69.31 92 GLN A N 1
ATOM 704 C CA . GLN A 1 92 ? 19.511 8.249 11.666 1.00 69.31 92 GLN A CA 1
ATOM 705 C C . GLN A 1 92 ? 19.406 9.623 10.996 1.00 69.31 92 GLN A C 1
ATOM 707 O O . GLN A 1 92 ? 19.928 9.804 9.897 1.00 69.31 92 GLN A O 1
ATOM 712 N N . GLU A 1 93 ? 18.799 10.608 11.661 1.00 79.81 93 GLU A N 1
ATOM 713 C CA . GLU A 1 93 ? 18.699 11.978 11.152 1.00 79.81 93 GLU A CA 1
ATOM 714 C C . GLU A 1 93 ? 20.082 12.637 11.018 1.00 79.81 93 GLU A C 1
ATOM 716 O O . GLU A 1 93 ? 20.370 13.294 10.015 1.00 79.81 93 GLU A O 1
ATOM 721 N N . ARG A 1 94 ? 20.996 12.399 11.971 1.00 88.56 94 ARG A N 1
ATOM 722 C CA . ARG A 1 94 ? 22.401 12.825 11.852 1.00 88.56 94 ARG A CA 1
ATOM 723 C C . ARG A 1 94 ? 23.108 12.172 10.672 1.00 88.56 94 ARG A C 1
ATOM 725 O O . ARG A 1 94 ? 23.759 12.879 9.903 1.00 88.56 94 ARG A O 1
ATOM 732 N N . ILE A 1 95 ? 22.975 10.855 10.511 1.00 79.38 95 ILE A N 1
ATOM 733 C CA . ILE A 1 95 ? 23.585 10.113 9.398 1.00 79.38 95 ILE A CA 1
ATOM 734 C C . ILE A 1 95 ? 23.046 10.629 8.060 1.00 79.38 95 ILE A C 1
ATOM 736 O O . ILE A 1 95 ? 23.822 10.858 7.131 1.00 79.38 95 ILE A O 1
ATOM 740 N N . TYR A 1 96 ? 21.734 10.845 7.960 1.00 81.81 96 TYR A N 1
ATOM 741 C CA . TYR A 1 96 ? 21.094 11.384 6.765 1.00 81.81 96 TYR A CA 1
ATOM 742 C C . TYR A 1 96 ? 21.617 12.784 6.425 1.00 81.81 96 TYR A C 1
ATOM 744 O O . TYR A 1 96 ? 22.067 13.016 5.303 1.00 81.81 96 TYR A O 1
ATOM 752 N N . ASN A 1 97 ? 21.640 13.695 7.401 1.00 81.38 97 ASN A N 1
ATOM 753 C CA . ASN A 1 97 ? 22.123 15.061 7.197 1.00 81.38 97 ASN A CA 1
ATOM 754 C C . ASN A 1 97 ? 23.610 15.102 6.820 1.00 81.38 97 ASN A C 1
ATOM 756 O O . ASN A 1 97 ? 24.003 15.881 5.952 1.00 81.38 97 ASN A O 1
ATOM 760 N N . HIS A 1 98 ? 24.429 14.229 7.413 1.00 85.88 98 HIS A N 1
ATOM 761 C CA . HIS A 1 98 ? 25.833 14.092 7.037 1.00 85.88 98 HIS A CA 1
ATOM 762 C C . HIS A 1 98 ? 25.984 13.629 5.581 1.00 85.88 98 HIS A C 1
ATOM 764 O O . HIS A 1 98 ? 26.675 14.284 4.804 1.00 85.88 98 HIS A O 1
ATOM 770 N N . LYS A 1 99 ? 25.276 12.563 5.177 1.00 76.75 99 LYS A N 1
ATOM 771 C CA . LYS A 1 99 ? 25.295 12.058 3.793 1.00 76.75 99 LYS A CA 1
ATOM 772 C C . LYS A 1 99 ? 24.808 13.099 2.786 1.00 76.75 99 LYS A C 1
ATOM 774 O O . LYS A 1 99 ? 25.417 13.248 1.730 1.00 76.75 99 LYS A O 1
ATOM 779 N N . LYS A 1 100 ? 23.742 13.833 3.117 1.00 82.69 100 LYS A N 1
ATOM 780 C CA . LYS A 1 100 ? 23.211 14.915 2.282 1.00 82.69 100 LYS A CA 1
ATOM 781 C C . LYS A 1 100 ? 24.257 16.010 2.060 1.00 82.69 100 LYS A C 1
ATOM 783 O O . LYS A 1 100 ? 24.509 16.379 0.919 1.00 82.69 100 LYS A O 1
ATOM 788 N N . SER A 1 101 ? 24.917 16.464 3.127 1.00 82.19 101 SER A N 1
ATOM 789 C CA . SER A 1 101 ? 25.983 17.467 3.031 1.00 82.19 101 SER A CA 1
ATOM 790 C C . SER A 1 101 ? 27.182 16.967 2.215 1.00 82.19 101 SER A C 1
ATOM 792 O O . SER A 1 101 ? 27.701 17.705 1.381 1.00 82.19 101 SER A O 1
ATOM 794 N N . SER A 1 102 ? 27.592 15.703 2.381 1.00 79.94 102 SER A N 1
ATOM 795 C CA . SER A 1 102 ? 28.645 15.105 1.548 1.00 79.94 102 SER A CA 1
ATOM 796 C C . SER A 1 102 ? 28.260 15.054 0.068 1.00 79.94 102 SER A C 1
ATOM 798 O O . SER A 1 102 ? 29.096 15.329 -0.788 1.00 79.94 102 SER A O 1
ATOM 800 N N . PHE A 1 103 ? 27.004 14.735 -0.249 1.00 78.44 103 PHE A N 1
ATOM 801 C CA . PHE A 1 103 ? 26.513 14.721 -1.626 1.00 78.44 103 PHE A CA 1
ATOM 802 C C . PHE A 1 103 ? 26.496 16.124 -2.251 1.00 78.44 103 PHE A C 1
ATOM 804 O O . PHE A 1 103 ? 26.956 16.297 -3.379 1.00 78.44 103 PHE A O 1
ATOM 811 N N . GLU A 1 104 ? 26.030 17.133 -1.511 1.00 81.75 104 GLU A N 1
ATOM 812 C CA . GLU A 1 104 ? 26.054 18.538 -1.944 1.00 81.75 104 GLU A CA 1
ATOM 813 C C . GLU A 1 104 ? 27.489 19.024 -2.204 1.00 81.75 104 GLU A C 1
ATOM 815 O O . GLU A 1 104 ? 27.744 19.694 -3.208 1.00 81.75 104 GLU A O 1
ATOM 820 N N . GLN A 1 105 ? 28.444 18.623 -1.358 1.00 87.25 105 GLN A N 1
ATOM 821 C CA . GLN A 1 105 ? 29.861 18.917 -1.565 1.00 87.25 105 GLN A CA 1
ATOM 822 C C . GLN A 1 105 ? 30.393 18.258 -2.846 1.00 87.25 105 GLN A C 1
ATOM 824 O O . GLN A 1 105 ? 30.996 18.938 -3.670 1.00 87.25 105 GLN A O 1
ATOM 829 N N . VAL A 1 106 ? 30.104 16.971 -3.071 1.00 81.69 106 VAL A N 1
ATOM 830 C CA . VAL A 1 106 ? 30.520 16.256 -4.291 1.00 81.69 106 VAL A CA 1
ATOM 831 C C . VAL A 1 106 ? 29.926 16.896 -5.550 1.00 81.69 106 VAL A C 1
ATOM 833 O O . VAL A 1 106 ? 30.629 17.045 -6.548 1.00 81.69 106 VAL A O 1
ATOM 836 N N . GLN A 1 107 ? 28.661 17.329 -5.523 1.00 73.38 107 GLN A N 1
ATOM 837 C CA . GLN A 1 107 ? 28.062 18.067 -6.641 1.00 73.38 107 GLN A CA 1
ATOM 838 C C . GLN A 1 107 ? 28.762 19.407 -6.892 1.00 73.38 107 GLN A C 1
ATOM 840 O O . GLN A 1 107 ? 29.005 19.769 -8.047 1.00 73.38 107 GLN A O 1
ATOM 845 N N . SER A 1 108 ? 29.090 20.139 -5.825 1.00 88.50 108 SER A N 1
ATOM 846 C CA . SER A 1 108 ? 29.846 21.388 -5.917 1.00 88.50 108 SER A CA 1
ATOM 847 C C . SER A 1 108 ? 31.234 21.161 -6.522 1.00 88.50 108 SER A C 1
ATOM 849 O O . SER A 1 108 ? 31.641 21.921 -7.401 1.00 88.50 108 SER A O 1
ATOM 851 N N . ASP A 1 109 ? 31.925 20.099 -6.109 1.00 83.44 109 ASP A N 1
ATOM 852 C CA . ASP A 1 109 ? 33.272 19.752 -6.571 1.00 83.44 109 ASP A CA 1
ATOM 853 C C . ASP A 1 109 ? 33.279 19.241 -8.025 1.00 83.44 109 ASP A C 1
ATOM 855 O O . ASP A 1 109 ? 34.207 19.525 -8.783 1.00 83.44 109 ASP A O 1
ATOM 859 N N . LEU A 1 110 ? 32.224 18.540 -8.461 1.00 79.25 110 LEU A N 1
ATOM 860 C CA . LEU A 1 110 ? 32.068 18.065 -9.844 1.00 79.25 110 LEU A CA 1
ATOM 861 C C . LEU A 1 110 ? 31.723 19.183 -10.830 1.00 79.25 110 LEU A C 1
ATOM 863 O O . LEU A 1 110 ? 32.067 19.096 -12.009 1.00 79.25 110 LEU A O 1
ATOM 867 N N . LYS A 1 111 ? 31.047 20.240 -10.375 1.00 84.00 111 LYS A N 1
ATOM 868 C CA . LYS A 1 111 ? 30.612 21.351 -11.229 1.00 84.00 111 LYS A CA 1
ATOM 869 C C . LYS A 1 111 ? 31.748 21.986 -12.056 1.00 84.00 111 LYS A C 1
ATOM 871 O O . LYS A 1 111 ? 31.556 22.105 -13.269 1.00 84.00 111 LYS A O 1
ATOM 876 N N . PRO A 1 112 ? 32.909 22.373 -11.487 1.00 82.12 112 PRO A N 1
ATOM 877 C CA . PRO A 1 112 ? 34.016 22.913 -12.276 1.00 82.12 112 PRO A CA 1
ATOM 878 C C . PRO A 1 112 ? 34.616 21.878 -13.236 1.00 82.12 112 PRO A C 1
ATOM 880 O O . PRO A 1 112 ? 34.940 22.237 -14.362 1.00 82.12 112 PRO A O 1
ATOM 883 N N . VAL A 1 113 ? 34.684 20.597 -12.851 1.00 81.94 113 VAL A N 1
ATOM 884 C CA . VAL A 1 113 ? 35.206 19.517 -13.711 1.00 81.94 113 VAL A CA 1
ATOM 885 C C . VAL A 1 113 ? 34.321 19.318 -14.942 1.00 81.94 113 VAL A C 1
ATOM 887 O O . VAL A 1 113 ? 34.814 19.227 -16.062 1.00 81.94 113 VAL A O 1
ATOM 890 N N . VAL A 1 114 ? 32.998 19.307 -14.759 1.00 73.88 114 VAL A N 1
ATOM 891 C CA . VAL A 1 114 ? 32.034 19.212 -15.866 1.00 73.88 114 VAL A CA 1
ATOM 892 C C . VAL A 1 114 ? 32.102 20.450 -16.762 1.00 73.88 114 VAL A C 1
ATOM 894 O O . VAL A 1 114 ? 31.997 20.339 -17.983 1.00 73.88 114 VAL A O 1
ATOM 897 N N . GLN A 1 115 ? 32.292 21.639 -16.184 1.00 82.50 115 GLN A N 1
ATOM 898 C CA . GLN A 1 115 ? 32.486 22.866 -16.960 1.00 82.50 115 GLN A CA 1
ATOM 899 C C . GLN A 1 115 ? 33.770 22.816 -17.794 1.00 82.50 115 GLN A C 1
ATOM 901 O O . GLN A 1 115 ? 33.718 23.119 -18.986 1.00 82.50 115 GLN A O 1
ATOM 906 N N . GLU A 1 116 ? 34.887 22.389 -17.204 1.00 83.31 116 GLU A N 1
ATOM 907 C CA . GLU A 1 116 ? 36.170 22.231 -17.890 1.00 83.31 116 GLU A CA 1
ATOM 908 C C . GLU A 1 116 ? 36.087 21.175 -18.996 1.00 83.31 116 GLU A C 1
ATOM 910 O O . GLU A 1 116 ? 36.498 21.445 -20.122 1.00 83.31 116 GLU A O 1
ATOM 915 N N . PHE A 1 117 ? 35.461 20.025 -18.730 1.00 76.19 117 PHE A N 1
ATOM 916 C CA . PHE A 1 117 ? 35.218 18.987 -19.732 1.00 76.19 117 PHE A CA 1
ATOM 917 C C . PHE A 1 117 ? 34.389 19.514 -20.908 1.00 76.19 117 PHE A C 1
ATOM 919 O O . PHE A 1 117 ? 34.798 19.391 -22.059 1.00 76.19 117 PHE A O 1
ATOM 926 N N . ASN A 1 118 ? 33.259 20.173 -20.639 1.00 69.69 118 ASN A N 1
ATOM 927 C CA . ASN A 1 118 ? 32.417 20.748 -21.689 1.00 69.69 118 ASN A CA 1
ATOM 928 C C . ASN A 1 118 ? 33.157 21.816 -22.504 1.00 69.69 118 ASN A C 1
ATOM 930 O O . ASN A 1 118 ? 32.946 21.943 -23.713 1.00 69.69 118 ASN A O 1
ATOM 934 N N . GLN A 1 119 ? 34.022 22.597 -21.858 1.00 83.38 119 GLN A N 1
ATOM 935 C CA . GLN A 1 119 ? 34.840 23.595 -22.531 1.00 83.38 119 GLN A CA 1
ATOM 936 C C . GLN A 1 119 ? 35.940 22.948 -23.378 1.00 83.38 119 GLN A C 1
ATOM 938 O O . GLN A 1 119 ? 36.127 23.351 -24.525 1.00 83.38 119 GLN A O 1
ATOM 943 N N . ALA A 1 120 ? 36.585 21.894 -22.877 1.00 70.56 120 ALA A N 1
ATOM 944 C CA . ALA A 1 120 ? 37.543 21.088 -23.622 1.00 70.56 120 ALA A CA 1
ATOM 945 C C . ALA A 1 120 ? 36.887 20.412 -24.834 1.00 70.56 120 ALA A C 1
ATOM 947 O O . ALA A 1 120 ? 37.440 20.481 -25.927 1.00 70.56 120 ALA A O 1
ATOM 948 N N . CYS A 1 121 ? 35.682 19.850 -24.692 1.00 61.44 121 CYS A N 1
ATOM 949 C CA . CYS A 1 121 ? 34.908 19.320 -25.815 1.00 61.44 121 CYS A CA 1
ATOM 950 C C . CYS A 1 121 ? 34.661 20.399 -26.872 1.00 61.44 121 CYS A C 1
ATOM 952 O O . CYS A 1 121 ? 34.988 20.187 -28.034 1.00 61.44 121 CYS A O 1
ATOM 954 N N . LYS A 1 122 ? 34.182 21.588 -26.478 1.00 71.94 122 LYS A N 1
ATOM 955 C CA . LYS A 1 122 ? 33.986 22.716 -27.409 1.00 71.94 122 LYS A CA 1
ATOM 956 C C . LYS A 1 122 ? 35.282 23.133 -28.104 1.00 71.94 122 LYS A C 1
ATOM 958 O O . LYS A 1 122 ? 35.270 23.427 -29.298 1.00 71.94 122 LYS A O 1
ATOM 963 N N . GLU A 1 123 ? 36.398 23.174 -27.380 1.00 75.56 123 GLU A N 1
ATOM 964 C CA . GLU A 1 123 ? 37.703 23.494 -27.959 1.00 75.56 123 GLU A CA 1
ATOM 965 C C . GLU A 1 123 ? 38.204 22.420 -28.920 1.00 75.56 123 GLU A C 1
ATOM 967 O O . GLU A 1 123 ? 38.723 22.771 -29.976 1.00 75.56 123 GLU A O 1
ATOM 972 N N . ILE A 1 124 ? 38.045 21.139 -28.584 1.00 63.72 124 ILE A N 1
ATOM 973 C CA . ILE A 1 124 ? 38.401 20.016 -29.455 1.00 63.72 124 ILE A CA 1
ATOM 974 C C . ILE A 1 124 ? 37.548 20.064 -30.718 1.00 63.72 124 ILE A C 1
ATOM 976 O O . ILE A 1 124 ? 38.114 20.023 -31.802 1.00 63.72 124 ILE A O 1
ATOM 980 N N . THR A 1 125 ? 36.231 20.255 -30.607 1.00 64.12 125 THR A N 1
ATOM 981 C CA . THR A 1 125 ? 35.336 20.420 -31.763 1.00 64.12 125 THR A CA 1
ATOM 982 C C . THR A 1 125 ? 35.735 21.617 -32.630 1.00 64.12 125 THR A C 1
ATOM 984 O O . THR A 1 125 ? 35.634 21.558 -33.850 1.00 64.12 125 THR A O 1
ATOM 987 N N . ARG A 1 126 ? 36.230 22.706 -32.025 1.00 65.44 126 ARG A N 1
ATOM 988 C CA . ARG A 1 126 ? 36.694 23.896 -32.755 1.00 65.44 126 ARG A CA 1
ATOM 989 C C . ARG A 1 126 ? 38.072 23.718 -33.408 1.00 65.44 126 ARG A C 1
ATOM 991 O O . ARG A 1 126 ? 38.299 24.277 -34.476 1.00 65.44 126 ARG A O 1
ATOM 998 N N . LYS A 1 127 ? 39.006 23.025 -32.747 1.00 61.50 127 LYS A N 1
ATOM 999 C CA . LYS A 1 127 ? 40.402 22.823 -33.195 1.00 61.50 127 LYS A CA 1
ATOM 1000 C C . LYS A 1 127 ? 40.530 21.663 -34.179 1.00 61.50 127 LYS A C 1
ATOM 1002 O O . LYS A 1 127 ? 41.280 21.763 -35.140 1.00 61.50 127 LYS A O 1
ATOM 1007 N N . ASN A 1 128 ? 39.781 20.600 -33.924 1.00 46.56 128 ASN A N 1
ATOM 1008 C CA . ASN A 1 128 ? 39.636 19.423 -34.760 1.00 46.56 128 ASN A CA 1
ATOM 1009 C C . ASN A 1 128 ? 38.158 19.323 -35.145 1.00 46.56 128 ASN A C 1
ATOM 1011 O O . ASN A 1 128 ? 37.454 18.461 -34.610 1.00 46.56 128 ASN A O 1
ATOM 1015 N N . PRO A 1 129 ? 37.648 20.209 -36.022 1.00 52.22 129 PRO A N 1
ATOM 1016 C CA . PRO A 1 129 ? 36.401 19.898 -36.691 1.00 52.22 129 PRO A CA 1
ATOM 1017 C C . PRO A 1 129 ? 36.638 18.550 -37.363 1.00 52.22 129 PRO A C 1
ATOM 1019 O O . PRO A 1 129 ? 37.474 18.432 -38.260 1.00 52.22 129 PRO A O 1
ATOM 1022 N N . VAL A 1 130 ? 35.989 17.506 -36.852 1.00 39.94 130 VAL A N 1
ATOM 1023 C CA . VAL A 1 130 ? 35.943 16.231 -37.548 1.00 39.94 130 VAL A CA 1
ATOM 1024 C C . VAL A 1 130 ? 35.089 16.523 -38.767 1.00 39.94 130 VAL A C 1
ATOM 1026 O O . VAL A 1 130 ? 33.865 16.458 -38.726 1.00 39.94 130 VAL A O 1
ATOM 1029 N N . TYR A 1 131 ? 35.754 16.932 -39.842 1.00 45.38 131 TYR A N 1
ATOM 1030 C CA . TYR A 1 131 ? 35.259 16.666 -41.168 1.00 45.38 131 TYR A CA 1
ATOM 1031 C C . TYR A 1 131 ? 35.291 15.148 -41.261 1.00 45.38 131 TYR A C 1
ATOM 1033 O O . TYR A 1 131 ? 36.319 14.547 -41.566 1.00 45.38 131 TYR A O 1
ATOM 1041 N N . CYS A 1 132 ? 34.172 14.512 -40.925 1.00 37.91 132 CYS A N 1
ATOM 1042 C CA . CYS A 1 132 ? 33.840 13.316 -41.662 1.00 37.91 132 CYS A CA 1
ATOM 1043 C C . CYS A 1 132 ? 33.832 13.803 -43.107 1.00 37.91 132 CYS A C 1
ATOM 1045 O O . CYS A 1 132 ? 32.982 14.622 -43.457 1.00 37.91 132 CYS A O 1
ATOM 1047 N N . GLU A 1 133 ? 34.828 13.415 -43.907 1.00 37.38 133 GLU A N 1
ATOM 1048 C CA . GLU A 1 133 ? 34.585 13.366 -45.339 1.00 37.38 133 GLU A CA 1
ATOM 1049 C C . GLU A 1 133 ? 33.306 12.546 -45.458 1.00 37.38 133 GLU A C 1
ATOM 1051 O O . GLU A 1 133 ? 33.279 11.395 -45.004 1.00 37.38 133 GLU A O 1
ATOM 1056 N N . PRO A 1 134 ? 32.204 13.152 -45.913 1.00 38.94 134 PRO A N 1
ATOM 1057 C CA . PRO A 1 134 ? 31.023 12.371 -46.154 1.00 38.94 134 PRO A CA 1
ATOM 1058 C C . PRO A 1 134 ? 31.448 11.334 -47.178 1.00 38.94 134 PRO A C 1
ATOM 1060 O O . PRO A 1 134 ? 31.977 11.687 -48.237 1.00 38.94 134 PRO A O 1
ATOM 1063 N N . ASN A 1 135 ? 31.229 10.058 -46.875 1.00 40.53 135 ASN A N 1
ATOM 1064 C CA . ASN A 1 135 ? 31.140 9.087 -47.951 1.00 40.53 135 ASN A CA 1
ATOM 1065 C C . ASN A 1 135 ? 30.144 9.678 -48.957 1.00 40.53 135 ASN A C 1
ATOM 1067 O O . ASN A 1 135 ? 29.089 10.154 -48.538 1.00 40.53 135 ASN A O 1
ATOM 1071 N N . ALA A 1 136 ? 30.549 9.769 -50.226 1.00 37.31 136 ALA A N 1
ATOM 1072 C CA . ALA A 1 136 ? 29.873 10.543 -51.265 1.00 37.31 136 ALA A CA 1
ATOM 1073 C C . ALA A 1 136 ? 28.337 10.504 -51.116 1.00 37.31 136 ALA A C 1
ATOM 1075 O O . ALA A 1 136 ? 27.726 9.467 -51.362 1.00 37.31 136 ALA A O 1
ATOM 1076 N N . GLY A 1 137 ? 27.727 11.613 -50.666 1.00 47.53 137 GLY A N 1
ATOM 1077 C CA . GLY A 1 137 ? 26.272 11.680 -50.466 1.00 47.53 137 GLY A CA 1
ATOM 1078 C C . GLY A 1 137 ? 25.723 12.592 -49.360 1.00 47.53 137 GLY A C 1
ATOM 1079 O O . GLY A 1 137 ? 24.553 12.946 -49.450 1.00 47.53 137 GLY A O 1
ATOM 1080 N N . GLU A 1 138 ? 26.495 13.035 -48.359 1.00 34.41 138 GLU A N 1
ATOM 1081 C CA . GLU A 1 138 ? 25.933 13.816 -47.232 1.00 34.41 138 GLU A CA 1
ATOM 1082 C C . GLU A 1 138 ? 26.613 15.182 -47.029 1.00 34.41 138 GLU A C 1
ATOM 1084 O O . GLU A 1 138 ? 27.790 15.272 -46.718 1.00 34.41 138 GLU A O 1
ATOM 1089 N N . PHE A 1 139 ? 25.874 16.287 -47.153 1.00 37.34 139 PHE A N 1
ATOM 1090 C CA . PHE A 1 139 ? 26.330 17.607 -46.700 1.00 37.34 139 PHE A CA 1
ATOM 1091 C C . PHE A 1 139 ? 25.722 17.917 -45.328 1.00 37.34 139 PHE A C 1
ATOM 1093 O O . PHE A 1 139 ? 24.511 17.802 -45.161 1.00 37.34 139 PHE A O 1
ATOM 1100 N N . VAL A 1 140 ? 26.533 18.398 -44.378 1.00 35.03 140 VAL A N 1
ATOM 1101 C CA . VAL A 1 140 ? 26.046 19.025 -43.137 1.00 35.03 140 VAL A CA 1
ATOM 1102 C C . VAL A 1 140 ? 26.323 20.530 -43.194 1.00 35.03 140 VAL A C 1
ATOM 1104 O O . VAL A 1 140 ? 27.462 20.971 -43.346 1.00 35.03 140 VAL A O 1
ATOM 1107 N N . SER A 1 141 ? 25.249 21.315 -43.097 1.00 45.25 141 SER A N 1
ATOM 1108 C CA . SER A 1 141 ? 25.209 22.779 -42.938 1.00 45.25 141 SER A CA 1
ATOM 1109 C C . SER A 1 141 ? 25.938 23.231 -41.652 1.00 45.25 141 SER A C 1
ATOM 1111 O O . SER A 1 141 ? 25.975 22.476 -40.691 1.00 45.25 141 SER A O 1
ATOM 1113 N N . ALA A 1 142 ? 26.477 24.438 -41.470 1.00 41.25 142 ALA A N 1
ATOM 1114 C CA . ALA A 1 142 ? 26.009 25.738 -41.919 1.00 41.25 142 ALA A CA 1
ATOM 1115 C C . ALA A 1 142 ? 27.106 26.819 -41.766 1.00 41.25 142 ALA A C 1
ATOM 1117 O O . ALA A 1 142 ? 28.012 26.713 -40.944 1.00 41.25 142 ALA A O 1
ATOM 1118 N N . ASP A 1 143 ? 26.894 27.897 -42.518 1.00 38.75 143 ASP A N 1
ATOM 1119 C CA . ASP A 1 143 ? 27.413 29.260 -42.387 1.00 38.75 143 ASP A CA 1
ATOM 1120 C C . ASP A 1 143 ? 28.869 29.629 -42.745 1.00 38.75 143 ASP A C 1
ATOM 1122 O O . ASP A 1 143 ? 29.851 29.412 -42.042 1.00 38.75 143 ASP A O 1
ATOM 1126 N N . THR A 1 144 ? 28.899 30.445 -43.807 1.00 43.84 144 THR A N 1
ATOM 1127 C CA . THR A 1 144 ? 29.906 31.400 -44.289 1.00 43.84 144 THR A CA 1
ATOM 1128 C C . THR A 1 144 ? 31.137 30.873 -45.042 1.00 43.84 144 THR A C 1
ATOM 1130 O O . THR A 1 144 ? 32.173 30.551 -44.474 1.00 43.84 144 THR A O 1
ATOM 1133 N N . LYS A 1 145 ? 31.036 31.031 -46.377 1.00 40.25 145 LYS A N 1
ATOM 1134 C CA . LYS A 1 145 ? 32.074 30.981 -47.431 1.00 40.25 145 LYS A CA 1
ATOM 1135 C C . LYS A 1 145 ? 32.375 29.602 -48.028 1.00 40.25 145 LYS A C 1
ATOM 1137 O O . LYS A 1 145 ? 33.508 29.142 -47.976 1.00 40.25 145 LYS A O 1
ATOM 1142 N N . PHE A 1 146 ? 31.403 29.018 -48.727 1.00 40.62 146 PHE A N 1
ATOM 1143 C CA . PHE A 1 146 ? 31.712 28.045 -49.778 1.00 40.62 146 PHE A CA 1
ATOM 1144 C C . PHE A 1 146 ? 31.524 28.700 -51.153 1.00 40.62 146 PHE A C 1
ATOM 1146 O O . PHE A 1 146 ? 30.419 29.089 -51.526 1.00 40.62 146 PHE A O 1
ATOM 1153 N N . GLN A 1 147 ? 32.629 28.883 -51.877 1.00 41.94 147 GLN A N 1
ATOM 1154 C CA . GLN A 1 147 ? 32.650 29.205 -53.302 1.00 41.94 147 GLN A CA 1
ATOM 1155 C C . GLN A 1 147 ? 33.114 27.949 -54.047 1.00 41.94 147 GLN A C 1
ATOM 1157 O O . GLN A 1 147 ? 34.243 27.520 -53.844 1.00 41.94 147 GLN A O 1
ATOM 1162 N N . GLY A 1 148 ? 32.274 27.428 -54.945 1.00 43.41 148 GLY A N 1
ATOM 1163 C CA . GLY A 1 148 ? 32.738 26.688 -56.123 1.00 43.41 148 GLY A CA 1
ATOM 1164 C C . GLY A 1 148 ? 32.660 25.161 -56.070 1.00 43.41 148 GLY A C 1
ATOM 1165 O O . GLY A 1 148 ? 33.651 24.496 -55.807 1.00 43.41 148 GLY A O 1
ATOM 1166 N N . GLY A 1 149 ? 31.502 24.631 -56.456 1.00 44.22 149 GLY A N 1
ATOM 1167 C CA . GLY A 1 149 ? 31.333 23.316 -57.078 1.00 44.22 149 GLY A CA 1
ATOM 1168 C C . GLY A 1 149 ? 29.956 23.305 -57.732 1.00 44.22 149 GLY A C 1
ATOM 1169 O O . GLY A 1 149 ? 28.967 23.621 -57.068 1.00 44.22 149 GLY A O 1
ATOM 1170 N N . THR A 1 150 ? 29.871 23.089 -59.043 1.00 53.09 150 THR A N 1
ATOM 1171 C CA . THR A 1 150 ? 28.574 23.125 -59.738 1.00 53.09 150 THR A CA 1
ATOM 1172 C C . THR A 1 150 ? 27.802 21.833 -59.475 1.00 53.09 150 THR A C 1
ATOM 1174 O O . THR A 1 150 ? 28.392 20.763 -59.359 1.00 53.09 150 THR A O 1
ATOM 1177 N N . ALA A 1 151 ? 26.469 21.902 -59.402 1.00 50.44 151 ALA A N 1
ATOM 1178 C CA . ALA A 1 151 ? 25.614 20.736 -59.135 1.00 50.44 151 ALA A CA 1
ATOM 1179 C C . ALA A 1 151 ? 25.836 19.560 -60.117 1.00 50.44 151 ALA A C 1
ATOM 1181 O O . ALA A 1 151 ? 25.605 18.410 -59.759 1.00 50.44 151 ALA A O 1
ATOM 1182 N N . ALA A 1 152 ? 26.345 19.832 -61.324 1.00 50.38 152 ALA A N 1
ATOM 1183 C CA . ALA A 1 152 ? 26.698 18.815 -62.314 1.00 50.38 152 ALA A CA 1
ATOM 1184 C C . ALA A 1 152 ? 27.951 17.995 -61.941 1.00 50.38 152 ALA A C 1
ATOM 1186 O O . ALA A 1 152 ? 28.062 16.838 -62.337 1.00 50.38 152 ALA A O 1
ATOM 1187 N N . GLU A 1 153 ? 28.886 18.563 -61.174 1.00 49.53 153 GLU A N 1
ATOM 1188 C CA . GLU A 1 153 ? 30.114 17.873 -60.748 1.00 49.53 153 GLU A CA 1
ATOM 1189 C C . GLU A 1 153 ? 29.847 16.910 -59.582 1.00 49.53 153 GLU A C 1
ATOM 1191 O O . GLU A 1 153 ? 30.485 15.865 -59.486 1.00 49.53 153 GLU A O 1
ATOM 1196 N N . LEU A 1 154 ? 28.855 17.212 -58.739 1.00 52.22 154 LEU A N 1
ATOM 1197 C CA . LEU A 1 154 ? 28.413 16.328 -57.654 1.00 52.22 154 LEU A CA 1
ATOM 1198 C C . LEU A 1 154 ? 27.566 15.151 -58.170 1.00 52.22 154 LEU A C 1
ATOM 1200 O O . LEU A 1 154 ? 27.733 14.031 -57.693 1.00 52.22 154 LEU A O 1
ATOM 1204 N N . ASP A 1 155 ? 26.732 15.366 -59.193 1.00 48.53 155 ASP A N 1
ATOM 1205 C CA . ASP A 1 155 ? 25.912 14.312 -59.824 1.00 48.53 155 ASP A CA 1
ATOM 1206 C C . ASP A 1 155 ? 26.758 13.301 -60.637 1.00 48.53 155 ASP A C 1
ATOM 1208 O O . ASP A 1 155 ? 26.376 12.143 -60.814 1.00 48.53 155 ASP A O 1
ATOM 1212 N N . ALA A 1 156 ? 27.956 13.704 -61.078 1.00 50.44 156 ALA A N 1
ATOM 1213 C CA . ALA A 1 156 ? 28.915 12.819 -61.742 1.00 50.44 156 ALA A CA 1
ATOM 1214 C C . ALA A 1 156 ? 29.662 11.881 -60.771 1.00 50.44 156 ALA A C 1
ATOM 1216 O O . ALA A 1 156 ? 30.091 10.805 -61.182 1.00 50.44 156 ALA A O 1
ATOM 1217 N N . MET A 1 157 ? 29.805 12.252 -59.491 1.00 49.31 157 MET A N 1
ATOM 1218 C CA . MET A 1 157 ? 30.533 11.448 -58.494 1.00 49.31 157 MET A CA 1
ATOM 1219 C C . MET A 1 157 ? 29.666 10.385 -57.798 1.00 49.31 157 MET A C 1
ATOM 1221 O O . MET A 1 157 ? 30.208 9.465 -57.194 1.00 49.31 157 MET A O 1
ATOM 1225 N N . GLY A 1 158 ? 28.335 10.474 -57.890 1.00 45.59 158 GLY A N 1
ATOM 1226 C CA . GLY A 1 158 ? 27.405 9.612 -57.144 1.00 45.59 158 GLY A CA 1
ATOM 1227 C C . GLY A 1 158 ? 26.933 8.326 -57.837 1.00 45.59 158 GLY A C 1
ATOM 1228 O O . GLY A 1 158 ? 26.099 7.630 -57.268 1.00 45.59 158 GLY A O 1
ATOM 1229 N N . ARG A 1 159 ? 27.387 7.994 -59.059 1.00 46.78 159 ARG A N 1
ATOM 1230 C CA . ARG A 1 159 ? 26.753 6.918 -59.863 1.00 46.78 159 ARG A CA 1
ATOM 1231 C C . ARG A 1 159 ? 27.544 5.632 -60.069 1.00 46.78 159 ARG A C 1
ATOM 1233 O O . ARG A 1 159 ? 26.981 4.697 -60.632 1.00 46.78 159 ARG A O 1
ATOM 1240 N N . GLU A 1 160 ? 28.796 5.528 -59.640 1.00 46.44 160 GLU A N 1
ATOM 1241 C CA . GLU A 1 160 ? 29.597 4.334 -59.945 1.00 46.44 160 GLU A CA 1
ATOM 1242 C C . GLU A 1 160 ? 30.396 3.861 -58.731 1.00 46.44 160 GLU A C 1
ATOM 1244 O O . GLU A 1 160 ? 31.484 4.355 -58.454 1.00 46.44 160 GLU A O 1
ATOM 1249 N N . LEU A 1 161 ? 29.856 2.867 -58.020 1.00 48.19 161 LEU A N 1
ATOM 1250 C CA . LEU A 1 161 ? 30.660 1.982 -57.184 1.00 48.19 161 LEU A CA 1
ATOM 1251 C C . LEU A 1 161 ? 30.870 0.674 -57.950 1.00 48.19 161 LEU A C 1
ATOM 1253 O O . LEU A 1 161 ? 29.918 -0.045 -58.266 1.00 48.19 161 LEU A O 1
ATOM 1257 N N . GLU A 1 162 ? 32.128 0.404 -58.279 1.00 47.19 162 GLU A N 1
ATOM 1258 C CA . GLU A 1 162 ? 32.583 -0.892 -58.772 1.00 47.19 162 GLU A CA 1
ATOM 1259 C C . GLU A 1 162 ? 32.787 -1.828 -57.577 1.00 47.19 162 GLU A C 1
ATOM 1261 O O . GLU A 1 162 ? 33.396 -1.452 -56.571 1.00 47.19 162 GLU A O 1
ATOM 1266 N N . ASP A 1 163 ? 32.255 -3.049 -57.667 1.00 56.00 163 ASP A N 1
ATOM 1267 C CA . ASP A 1 163 ? 32.634 -4.097 -56.723 1.00 56.00 163 ASP A CA 1
ATOM 1268 C C . ASP A 1 163 ? 34.101 -4.524 -56.929 1.00 56.00 163 ASP A C 1
ATOM 1270 O O . ASP A 1 163 ? 34.788 -4.063 -57.841 1.00 56.00 163 ASP A O 1
ATOM 1274 N N . GLN A 1 164 ? 34.613 -5.401 -56.059 1.00 46.66 164 GLN A N 1
ATOM 1275 C CA . GLN A 1 164 ? 36.013 -5.854 -56.109 1.00 46.66 164 GLN A CA 1
ATOM 1276 C C . GLN A 1 164 ? 36.386 -6.568 -57.428 1.00 46.66 164 GLN A C 1
ATOM 1278 O O . GLN A 1 164 ? 37.573 -6.762 -57.686 1.00 46.66 164 GLN A O 1
ATOM 1283 N N . ASP A 1 165 ? 35.396 -6.903 -58.264 1.00 57.03 165 ASP A N 1
ATOM 1284 C CA . ASP A 1 165 ? 35.546 -7.534 -59.576 1.00 57.03 165 ASP A CA 1
ATOM 1285 C C . ASP A 1 165 ? 35.322 -6.551 -60.750 1.00 57.03 165 ASP A C 1
ATOM 1287 O O . ASP A 1 165 ? 35.333 -6.962 -61.912 1.00 57.03 165 ASP A O 1
ATOM 1291 N N . GLY A 1 166 ? 35.125 -5.253 -60.477 1.00 58.47 166 GLY A N 1
ATOM 1292 C CA . GLY A 1 166 ? 34.931 -4.214 -61.495 1.00 58.47 166 GLY A CA 1
ATOM 1293 C C . GLY A 1 166 ? 33.515 -4.150 -62.080 1.00 58.47 166 GLY A C 1
ATOM 1294 O O . GLY A 1 166 ? 33.304 -3.519 -63.116 1.00 58.47 166 GLY A O 1
ATOM 1295 N N . ASN A 1 167 ? 32.525 -4.802 -61.459 1.00 61.97 167 ASN A N 1
ATOM 1296 C CA . ASN A 1 167 ? 31.146 -4.747 -61.932 1.00 61.97 167 ASN A CA 1
ATOM 1297 C C . ASN A 1 167 ? 30.387 -3.591 -61.276 1.00 61.97 167 ASN A C 1
ATOM 1299 O O . ASN A 1 167 ? 30.284 -3.485 -60.053 1.00 61.97 167 ASN A O 1
ATOM 1303 N N . LYS A 1 168 ? 29.785 -2.747 -62.117 1.00 50.69 168 LYS A N 1
ATOM 1304 C CA . LYS A 1 168 ? 28.893 -1.661 -61.701 1.00 50.69 168 LYS A CA 1
ATOM 1305 C C . LYS A 1 168 ? 27.555 -2.254 -61.269 1.00 50.69 168 LYS A C 1
ATOM 1307 O O . LYS A 1 168 ? 26.757 -2.661 -62.116 1.00 50.69 168 LYS A O 1
ATOM 1312 N N . LYS A 1 169 ? 27.299 -2.324 -59.962 1.00 46.59 169 LYS A N 1
ATOM 1313 C CA . LYS A 1 169 ? 25.966 -2.665 -59.446 1.00 46.59 169 LYS A CA 1
ATOM 1314 C C . LYS A 1 169 ? 25.167 -1.382 -59.220 1.00 46.59 169 LYS A C 1
ATOM 1316 O O . LYS A 1 169 ? 25.691 -0.466 -58.590 1.00 46.59 169 LYS A O 1
ATOM 1321 N N . PRO A 1 170 ? 23.911 -1.297 -59.698 1.00 45.66 170 PRO A N 1
ATOM 1322 C CA . PRO A 1 170 ? 23.034 -0.214 -59.285 1.00 45.66 170 PRO A CA 1
ATOM 1323 C C . PRO A 1 170 ? 22.853 -0.292 -57.767 1.00 45.66 170 PRO A C 1
ATOM 1325 O O . PRO A 1 170 ? 22.636 -1.373 -57.212 1.00 45.66 170 PRO A O 1
ATOM 1328 N N . HIS A 1 171 ? 22.990 0.854 -57.104 1.00 45.47 171 HIS A N 1
ATOM 1329 C CA . HIS A 1 171 ? 22.713 0.984 -55.682 1.00 45.47 171 HIS A CA 1
ATOM 1330 C C . HIS A 1 171 ? 21.266 0.521 -55.430 1.00 45.47 171 HIS A C 1
ATOM 1332 O O . HIS A 1 171 ? 20.388 0.876 -56.221 1.00 45.47 171 HIS A O 1
ATOM 1338 N N . PRO A 1 172 ? 20.972 -0.280 -54.388 1.00 47.34 172 PRO A N 1
ATOM 1339 C CA . PRO A 1 172 ? 19.586 -0.465 -53.981 1.00 47.34 172 PRO A CA 1
ATOM 1340 C C . PRO A 1 172 ? 19.007 0.923 -53.681 1.00 47.34 172 PRO A C 1
ATOM 1342 O O . PRO A 1 172 ? 19.633 1.690 -52.945 1.00 47.34 172 PRO A O 1
ATOM 1345 N N . ASP A 1 173 ? 17.865 1.252 -54.291 1.00 44.97 173 ASP A N 1
ATOM 1346 C CA . ASP A 1 173 ? 17.128 2.503 -54.080 1.00 44.97 173 ASP A CA 1
ATOM 1347 C C . ASP A 1 173 ? 16.686 2.597 -52.610 1.00 44.97 173 ASP A C 1
ATOM 1349 O O . ASP A 1 173 ? 15.565 2.253 -52.238 1.00 44.97 173 ASP A O 1
ATOM 1353 N N . ILE A 1 174 ? 17.591 3.038 -51.741 1.00 47.03 174 ILE A N 1
ATOM 1354 C CA . ILE A 1 174 ? 17.267 3.488 -50.395 1.00 47.03 174 ILE A CA 1
ATOM 1355 C C . ILE A 1 174 ? 16.890 4.960 -50.560 1.00 47.03 174 ILE A C 1
ATOM 1357 O O . ILE A 1 174 ? 17.755 5.830 -50.620 1.00 47.03 174 ILE A O 1
ATOM 1361 N N . SER A 1 175 ? 15.591 5.237 -50.699 1.00 48.78 175 SER A N 1
ATOM 1362 C CA . SER A 1 175 ? 15.043 6.597 -50.651 1.00 48.78 175 SER A CA 1
ATOM 1363 C C . SER A 1 175 ? 15.258 7.153 -49.244 1.00 48.78 175 SER A C 1
ATOM 1365 O O . SER A 1 175 ? 14.388 7.015 -48.386 1.00 48.78 175 SER A O 1
ATOM 1367 N N . VAL A 1 176 ? 16.424 7.746 -48.986 1.00 56.28 176 VAL A N 1
ATOM 1368 C CA . VAL A 1 176 ? 16.654 8.524 -47.767 1.00 56.28 176 VAL A CA 1
ATOM 1369 C C . VAL A 1 176 ? 15.759 9.764 -47.866 1.00 56.28 176 VAL A C 1
ATOM 1371 O O . VAL A 1 176 ? 15.887 10.510 -48.842 1.00 56.28 176 VAL A O 1
ATOM 1374 N N . PRO A 1 177 ? 14.812 9.977 -46.934 1.00 61.31 177 PRO A N 1
ATOM 1375 C CA . PRO A 1 177 ? 13.971 11.168 -46.952 1.00 61.31 177 PRO A CA 1
ATOM 1376 C C . PRO A 1 177 ? 14.842 12.424 -46.946 1.00 61.31 177 PRO A C 1
ATOM 1378 O O . PRO A 1 177 ? 15.918 12.433 -46.343 1.00 61.31 177 PRO A O 1
ATOM 1381 N N . ASN A 1 178 ? 14.382 13.491 -47.598 1.00 76.94 178 ASN A N 1
ATOM 1382 C CA . ASN A 1 178 ? 15.115 14.753 -47.586 1.00 76.94 178 ASN A CA 1
ATOM 1383 C C . ASN A 1 178 ? 15.317 15.213 -46.128 1.00 76.94 178 ASN A C 1
ATOM 1385 O O . ASN A 1 178 ? 14.405 15.118 -45.305 1.00 76.94 178 ASN A O 1
ATOM 1389 N N . PHE A 1 179 ? 16.505 15.720 -45.801 1.00 69.75 179 PHE A N 1
ATOM 1390 C CA . PHE A 1 179 ? 16.869 16.165 -44.456 1.00 69.75 179 PHE A CA 1
ATOM 1391 C C . PHE A 1 179 ? 15.849 17.150 -43.866 1.00 69.75 179 PHE A C 1
ATOM 1393 O O . PHE A 1 179 ? 15.464 17.019 -42.705 1.00 69.75 179 PHE A O 1
ATOM 1400 N N . ASP A 1 180 ? 15.339 18.076 -44.680 1.00 77.88 180 ASP A N 1
ATOM 1401 C CA . ASP A 1 180 ? 14.308 19.026 -44.251 1.00 77.88 180 ASP A CA 1
ATOM 1402 C C . ASP A 1 180 ? 13.011 18.318 -43.811 1.00 77.88 180 ASP A C 1
ATOM 1404 O O . ASP A 1 180 ? 12.369 18.737 -42.846 1.00 77.88 180 ASP A O 1
ATOM 1408 N N . GLU A 1 181 ? 12.642 17.208 -44.461 1.00 77.62 181 GLU A N 1
ATOM 1409 C CA . GLU A 1 181 ? 11.482 16.390 -44.086 1.00 77.62 181 GLU A CA 1
ATOM 1410 C C . GLU A 1 181 ? 11.725 15.626 -42.778 1.00 77.62 181 GLU A C 1
ATOM 1412 O O . GLU A 1 181 ? 10.820 15.539 -41.946 1.00 77.62 181 GLU A O 1
ATOM 1417 N N . LEU A 1 182 ? 12.941 15.110 -42.559 1.00 75.56 182 LEU A N 1
ATOM 1418 C CA . LEU A 1 182 ? 13.324 14.465 -41.295 1.00 75.56 182 LEU A CA 1
ATOM 1419 C C . LEU A 1 182 ? 13.279 15.451 -40.127 1.00 75.56 182 LEU A C 1
ATOM 1421 O O . LEU A 1 182 ? 12.727 15.130 -39.074 1.00 75.56 182 LEU A O 1
ATOM 1425 N N . VAL A 1 183 ? 13.807 16.663 -40.319 1.00 76.56 183 VAL A N 1
ATOM 1426 C CA . VAL A 1 183 ? 13.770 17.723 -39.305 1.00 76.56 183 VAL A CA 1
ATOM 1427 C C . VAL A 1 183 ? 12.329 18.124 -39.005 1.00 76.56 183 VAL A C 1
ATOM 1429 O O . VAL A 1 183 ? 11.968 18.232 -37.835 1.00 76.56 183 VAL A O 1
ATOM 1432 N N . GLN A 1 184 ? 11.477 18.293 -40.022 1.00 80.44 184 GLN A N 1
ATOM 1433 C CA . GLN A 1 184 ? 10.064 18.601 -39.785 1.00 80.44 184 GLN A CA 1
ATOM 1434 C C . GLN A 1 184 ? 9.346 17.489 -39.019 1.00 80.44 184 GLN A C 1
ATOM 1436 O O . GLN A 1 184 ? 8.658 17.793 -38.046 1.00 80.44 184 GLN A O 1
ATOM 1441 N N . LYS A 1 185 ? 9.556 16.219 -39.388 1.00 82.50 185 LYS A N 1
ATOM 1442 C CA . LYS A 1 185 ? 8.994 15.072 -38.657 1.00 82.50 185 LYS A CA 1
ATOM 1443 C C . LYS A 1 185 ? 9.481 15.014 -37.212 1.00 82.50 185 LYS A C 1
ATOM 1445 O O . LYS A 1 185 ? 8.689 14.762 -36.309 1.00 82.50 185 LYS A O 1
ATOM 1450 N N . TRP A 1 186 ? 10.768 15.274 -36.977 1.00 78.06 186 TRP A N 1
ATOM 1451 C CA . TRP A 1 186 ? 11.334 15.290 -35.630 1.00 78.06 186 TRP A CA 1
ATOM 1452 C C . TRP A 1 186 ? 10.754 16.421 -34.777 1.00 78.06 186 TRP A C 1
ATOM 1454 O O . TRP A 1 186 ? 10.465 16.215 -33.603 1.00 78.06 186 TRP A O 1
ATOM 1464 N N . MET A 1 187 ? 10.528 17.593 -35.371 1.00 80.00 187 MET A N 1
ATOM 1465 C CA . MET A 1 187 ? 9.912 18.737 -34.693 1.00 80.00 187 MET A CA 1
ATOM 1466 C C . MET A 1 187 ? 8.407 18.549 -34.453 1.00 80.00 187 MET A C 1
ATOM 1468 O O . MET A 1 187 ? 7.863 19.163 -33.539 1.00 80.00 187 MET A O 1
ATOM 1472 N N . SER A 1 188 ? 7.727 17.728 -35.263 1.00 83.31 188 SER A N 1
ATOM 1473 C CA . SER A 1 188 ? 6.291 17.450 -35.132 1.00 83.31 188 SER A CA 1
ATOM 1474 C C . SER A 1 188 ? 5.956 16.227 -34.280 1.00 83.31 188 SER A C 1
ATOM 1476 O O . SER A 1 188 ? 4.775 15.986 -34.040 1.00 83.31 188 SER A O 1
ATOM 1478 N N . LYS A 1 189 ? 6.954 15.433 -33.871 1.00 82.88 189 LYS A N 1
ATOM 1479 C CA . LYS A 1 189 ? 6.734 14.229 -33.063 1.00 82.88 189 LYS A CA 1
ATOM 1480 C C . LYS A 1 189 ? 6.181 14.599 -31.687 1.00 82.88 189 LYS A C 1
ATOM 1482 O O . LYS A 1 189 ? 6.518 15.642 -31.120 1.00 82.88 189 LYS A O 1
ATOM 1487 N N . THR A 1 190 ? 5.346 13.734 -31.140 1.00 83.38 190 THR A N 1
ATOM 1488 C CA . THR A 1 190 ? 4.884 13.847 -29.757 1.00 83.38 190 THR A CA 1
ATOM 1489 C C . THR A 1 190 ? 5.964 13.374 -28.779 1.00 83.38 190 THR A C 1
ATOM 1491 O O . THR A 1 190 ? 6.996 12.822 -29.165 1.00 83.38 190 THR A O 1
ATOM 1494 N N . GLU A 1 191 ? 5.750 13.610 -27.485 1.00 76.75 191 GLU A N 1
ATOM 1495 C CA . GLU A 1 191 ? 6.705 13.239 -26.430 1.00 76.75 191 GLU A CA 1
ATOM 1496 C C . GLU A 1 191 ? 7.036 11.733 -26.425 1.00 76.75 191 GLU A C 1
ATOM 1498 O O . GLU A 1 191 ? 8.169 11.358 -26.132 1.00 76.75 191 GLU A O 1
ATOM 1503 N N . ASN A 1 192 ? 6.087 10.896 -26.859 1.00 77.81 192 ASN A N 1
ATOM 1504 C CA . ASN A 1 192 ? 6.195 9.434 -26.882 1.00 77.81 192 ASN A CA 1
ATOM 1505 C C . ASN A 1 192 ? 6.541 8.875 -28.267 1.00 77.81 192 ASN A C 1
ATOM 1507 O O . ASN A 1 192 ? 6.268 7.716 -28.552 1.00 77.81 192 ASN A O 1
ATOM 1511 N N . GLU A 1 193 ? 7.105 9.687 -29.154 1.00 84.38 193 GLU A N 1
ATOM 1512 C CA . GLU A 1 193 ? 7.461 9.271 -30.507 1.00 84.38 193 GLU A CA 1
ATOM 1513 C C . GLU A 1 193 ? 8.941 9.541 -30.782 1.00 84.38 193 GLU A C 1
ATOM 1515 O O . GLU A 1 193 ? 9.514 10.549 -30.356 1.00 84.38 193 GLU A O 1
ATOM 1520 N N . GLN A 1 194 ? 9.575 8.652 -31.541 1.00 82.81 194 GLN A N 1
ATOM 1521 C CA . GLN A 1 194 ? 10.900 8.848 -32.121 1.00 82.81 194 GLN A CA 1
ATOM 1522 C C . GLN A 1 194 ? 10.830 8.747 -33.638 1.00 82.81 194 GLN A C 1
ATOM 1524 O O . GLN A 1 194 ? 9.979 8.060 -34.193 1.00 82.81 194 GLN A O 1
ATOM 1529 N N . VAL A 1 195 ? 11.749 9.436 -34.308 1.00 81.56 195 VAL A N 1
ATOM 1530 C CA . VAL A 1 195 ? 11.886 9.371 -35.764 1.00 81.56 195 VAL A CA 1
ATOM 1531 C C . VAL A 1 195 ? 13.107 8.520 -36.081 1.00 81.56 195 VAL A C 1
ATOM 1533 O O . VAL A 1 195 ? 14.204 8.811 -35.602 1.00 81.56 195 VAL A O 1
ATOM 1536 N N . THR A 1 196 ? 12.919 7.449 -36.845 1.00 78.06 196 THR A N 1
ATOM 1537 C CA . THR A 1 196 ? 14.013 6.584 -37.299 1.00 78.06 196 THR A CA 1
ATOM 1538 C C . THR A 1 196 ? 14.828 7.273 -38.398 1.00 78.06 196 THR A C 1
ATOM 1540 O O . THR A 1 196 ? 14.412 8.275 -38.978 1.00 78.06 196 THR A O 1
ATOM 1543 N N . ILE A 1 197 ? 15.994 6.714 -38.736 1.00 72.06 197 ILE A N 1
ATOM 1544 C CA . ILE A 1 197 ? 16.845 7.227 -39.827 1.00 72.06 197 ILE A CA 1
ATOM 1545 C C . ILE A 1 197 ? 16.129 7.130 -41.192 1.00 72.06 197 ILE A C 1
ATOM 1547 O O . ILE A 1 197 ? 16.368 7.947 -42.075 1.00 72.06 197 ILE A O 1
ATOM 1551 N N . SER A 1 198 ? 15.191 6.188 -41.348 1.00 75.00 198 SER A N 1
ATOM 1552 C CA . SER A 1 198 ? 14.298 6.082 -42.513 1.00 75.00 198 SER A CA 1
ATOM 1553 C C . SER A 1 198 ? 13.147 7.102 -42.504 1.00 75.00 198 SER A C 1
ATOM 1555 O O . SER A 1 198 ? 12.347 7.137 -43.436 1.00 75.00 198 SER A O 1
ATOM 1557 N N . GLY A 1 199 ? 13.049 7.950 -41.475 1.00 74.56 199 GLY A N 1
ATOM 1558 C CA . GLY A 1 199 ? 11.993 8.947 -41.325 1.00 74.56 199 GLY A CA 1
ATOM 1559 C C . GLY A 1 199 ? 10.636 8.371 -40.936 1.00 74.56 199 GLY A C 1
ATOM 1560 O O . GLY A 1 199 ? 9.615 9.032 -41.151 1.00 74.56 199 GLY A O 1
ATOM 1561 N N . GLU A 1 200 ? 10.602 7.155 -40.399 1.00 82.19 200 GLU A N 1
ATOM 1562 C CA . GLU A 1 200 ? 9.395 6.554 -39.839 1.00 82.19 200 GLU A CA 1
ATOM 1563 C C . GLU A 1 200 ? 9.216 7.031 -38.400 1.00 82.19 200 GLU A C 1
ATOM 1565 O O . GLU A 1 200 ? 10.187 7.188 -37.659 1.00 82.19 200 GLU A O 1
ATOM 1570 N N . ILE A 1 201 ? 7.969 7.282 -38.010 1.00 81.00 201 ILE A N 1
ATOM 1571 C CA . ILE A 1 201 ? 7.632 7.586 -36.622 1.00 81.00 201 ILE A CA 1
ATOM 1572 C C . ILE A 1 201 ? 7.380 6.256 -35.922 1.00 81.00 201 ILE A C 1
ATOM 1574 O O . ILE A 1 201 ? 6.527 5.481 -36.352 1.00 81.00 201 ILE A O 1
ATOM 1578 N N . VAL A 1 202 ? 8.132 6.002 -34.858 1.00 83.88 202 VAL A N 1
ATOM 1579 C CA . VAL A 1 202 ? 7.953 4.848 -33.981 1.00 83.88 202 VAL A CA 1
ATOM 1580 C C . VAL A 1 202 ? 7.580 5.330 -32.592 1.00 83.88 202 VAL A C 1
ATOM 1582 O O . VAL A 1 202 ? 8.134 6.309 -32.091 1.00 83.88 202 VAL A O 1
ATOM 1585 N N . GLU A 1 203 ? 6.635 4.643 -31.970 1.00 85.88 203 GLU A N 1
ATOM 1586 C CA . GLU A 1 203 ? 6.260 4.926 -30.593 1.00 85.88 203 GLU A CA 1
ATOM 1587 C C . GLU A 1 203 ? 7.392 4.500 -29.644 1.00 85.88 203 GLU A C 1
ATOM 1589 O O . GLU A 1 203 ? 8.030 3.455 -29.813 1.00 85.88 203 GLU A O 1
ATOM 1594 N N . ASP A 1 204 ? 7.682 5.351 -28.667 1.00 85.38 204 ASP A N 1
ATOM 1595 C CA . ASP A 1 204 ? 8.745 5.173 -27.693 1.00 85.38 204 ASP A CA 1
ATOM 1596 C C . ASP A 1 204 ? 8.177 4.597 -26.401 1.00 85.38 204 ASP A C 1
ATOM 1598 O O . ASP A 1 204 ? 7.573 5.296 -25.586 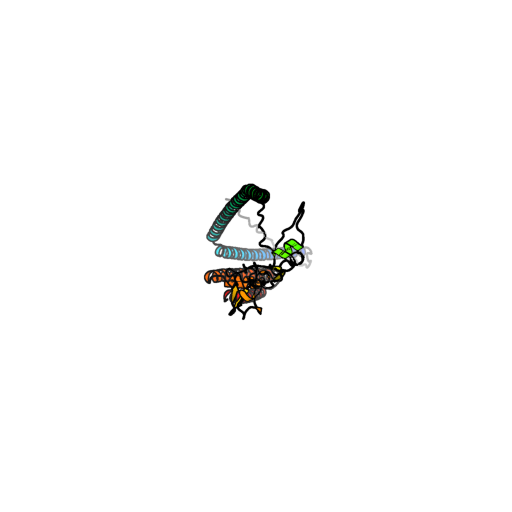1.00 85.38 204 ASP A O 1
ATOM 1602 N N . PHE A 1 205 ? 8.390 3.300 -26.207 1.00 86.88 205 PHE A N 1
ATOM 1603 C CA . PHE A 1 205 ? 7.996 2.612 -24.984 1.00 86.88 205 PHE A CA 1
ATOM 1604 C C . PHE A 1 205 ? 9.123 2.537 -23.950 1.00 86.88 205 PHE A C 1
ATOM 1606 O O . PHE A 1 205 ? 8.956 1.898 -22.911 1.00 86.88 205 PHE A O 1
ATOM 1613 N N . ARG A 1 206 ? 10.281 3.163 -24.197 1.00 87.75 206 ARG A N 1
ATOM 1614 C CA . ARG A 1 206 ? 11.419 3.063 -23.278 1.00 87.75 206 ARG A CA 1
ATOM 1615 C C . ARG A 1 206 ? 11.098 3.665 -21.914 1.00 87.75 206 ARG A C 1
ATOM 1617 O O . ARG A 1 206 ? 10.450 4.700 -21.801 1.00 87.75 206 ARG A O 1
ATOM 1624 N N . GLY A 1 207 ? 11.576 3.005 -20.865 1.00 87.00 207 GLY A N 1
ATOM 1625 C CA . GLY A 1 207 ? 11.302 3.358 -19.474 1.00 87.00 207 GLY A CA 1
ATOM 1626 C C . GLY A 1 207 ? 9.920 2.929 -18.979 1.00 87.00 207 GLY A C 1
ATOM 1627 O O . GLY A 1 207 ? 9.661 3.040 -17.780 1.00 87.00 207 GLY A O 1
ATOM 1628 N N . LYS A 1 208 ? 9.050 2.405 -19.852 1.00 91.56 208 LYS A N 1
ATOM 1629 C CA . LYS A 1 208 ? 7.752 1.871 -19.447 1.00 91.56 208 LYS A CA 1
ATOM 1630 C C . LYS A 1 208 ? 7.894 0.465 -18.884 1.00 91.56 208 LYS A C 1
ATOM 1632 O O . LYS A 1 208 ? 8.728 -0.331 -19.322 1.00 91.56 208 LYS A O 1
ATOM 1637 N N . GLN A 1 209 ? 7.047 0.177 -17.905 1.00 94.25 209 GLN A N 1
ATOM 1638 C CA . GLN A 1 209 ? 6.946 -1.111 -17.236 1.00 94.25 209 GLN A CA 1
ATOM 1639 C C . GLN A 1 209 ? 5.480 -1.506 -17.161 1.00 94.25 209 GLN A C 1
ATOM 1641 O O . GLN A 1 209 ? 4.638 -0.665 -16.835 1.00 94.25 209 GLN A O 1
ATOM 1646 N N . TYR A 1 210 ? 5.183 -2.770 -17.437 1.00 95.56 210 TYR A N 1
ATOM 1647 C CA . TYR A 1 210 ? 3.823 -3.285 -17.453 1.00 95.56 210 TYR A CA 1
ATOM 1648 C C . TYR A 1 210 ? 3.625 -4.343 -16.372 1.00 95.56 210 TYR A C 1
ATOM 1650 O O . TYR A 1 210 ? 4.549 -5.059 -15.992 1.00 95.56 210 TYR A O 1
ATOM 1658 N N . PHE A 1 211 ? 2.392 -4.441 -15.891 1.00 96.31 211 PHE A N 1
ATOM 1659 C CA . PHE A 1 211 ? 1.940 -5.457 -14.952 1.00 96.31 211 PHE A CA 1
ATOM 1660 C C . PHE A 1 211 ? 0.735 -6.176 -15.544 1.00 96.31 211 PHE A C 1
ATOM 1662 O O . PHE A 1 211 ? -0.141 -5.538 -16.125 1.00 96.31 211 PHE A O 1
ATOM 1669 N N . TYR A 1 212 ? 0.673 -7.494 -15.399 1.00 94.94 212 TYR A N 1
ATOM 1670 C CA . TYR A 1 212 ? -0.445 -8.311 -15.879 1.00 94.94 212 TYR A CA 1
ATOM 1671 C C . TYR A 1 212 ? -0.778 -9.419 -14.881 1.00 94.94 212 TYR A C 1
ATOM 1673 O O . TYR A 1 212 ? 0.068 -9.782 -14.068 1.00 94.94 212 TYR A O 1
ATOM 1681 N N . LYS A 1 213 ? -2.005 -9.955 -14.916 1.00 93.81 213 LYS A N 1
ATOM 1682 C CA . LYS A 1 213 ? -2.388 -11.099 -14.075 1.00 93.81 213 LYS A CA 1
ATOM 1683 C C . LYS A 1 213 ? -2.177 -12.412 -14.826 1.00 93.81 213 LYS A C 1
ATOM 1685 O O . LYS A 1 213 ? -2.879 -12.673 -15.796 1.00 93.81 213 LYS A O 1
ATOM 1690 N N . ALA A 1 214 ? -1.265 -13.246 -14.335 1.00 93.00 214 ALA A N 1
ATOM 1691 C CA . ALA A 1 214 ? -1.090 -14.629 -14.771 1.00 93.00 214 ALA A CA 1
ATOM 1692 C C . ALA A 1 214 ? -1.452 -15.562 -13.610 1.00 93.00 214 ALA A C 1
ATOM 1694 O O . ALA A 1 214 ? -0.983 -15.373 -12.488 1.00 93.00 214 ALA A O 1
ATOM 1695 N N . ASP A 1 215 ? -2.344 -16.525 -13.855 1.00 90.12 215 ASP A N 1
ATOM 1696 C CA . ASP A 1 215 ? -2.815 -17.488 -12.846 1.00 90.12 215 ASP A CA 1
ATOM 1697 C C . ASP A 1 215 ? -3.281 -16.849 -11.519 1.00 90.12 215 ASP A C 1
ATOM 1699 O O . ASP A 1 215 ? -3.077 -17.377 -10.428 1.00 90.12 215 ASP A O 1
ATOM 1703 N N . GLY A 1 216 ? -3.913 -15.672 -11.604 1.00 88.06 216 GLY A N 1
ATOM 1704 C CA . GLY A 1 216 ? -4.423 -14.930 -10.445 1.00 88.06 216 GLY A CA 1
ATOM 1705 C C . GLY A 1 216 ? -3.387 -14.073 -9.709 1.00 88.06 216 GLY A C 1
ATOM 1706 O O . GLY A 1 216 ? -3.777 -13.279 -8.856 1.00 88.06 216 GLY A O 1
ATOM 1707 N N . SER A 1 217 ? -2.109 -14.166 -10.078 1.00 90.44 217 SER A N 1
ATOM 1708 C CA . SER A 1 217 ? -1.006 -13.385 -9.511 1.00 90.44 217 SER A CA 1
ATOM 1709 C C . SER A 1 217 ? -0.587 -12.256 -10.448 1.00 90.44 217 SER A C 1
ATOM 1711 O O . SER A 1 217 ? -0.565 -12.420 -11.667 1.00 90.44 217 SER A O 1
ATOM 1713 N N . TRP A 1 218 ? -0.216 -11.108 -9.893 1.00 94.69 218 TRP A N 1
ATOM 1714 C CA . TRP A 1 218 ? 0.427 -10.042 -10.649 1.00 94.69 218 TRP A CA 1
ATOM 1715 C C . TRP A 1 218 ? 1.847 -10.439 -11.044 1.00 94.69 218 TRP A C 1
ATOM 1717 O O . TRP A 1 218 ? 2.641 -10.878 -10.213 1.00 94.69 218 TRP A O 1
ATOM 1727 N N . VAL A 1 219 ? 2.173 -10.242 -12.313 1.00 94.81 219 VAL A N 1
ATOM 1728 C CA . VAL A 1 219 ? 3.505 -10.437 -12.873 1.00 94.81 219 VAL A CA 1
ATOM 1729 C C . VAL A 1 219 ? 4.015 -9.094 -13.371 1.00 94.81 219 VAL A C 1
ATOM 1731 O O . VAL A 1 219 ? 3.322 -8.378 -14.096 1.00 94.81 219 VAL A O 1
ATOM 1734 N N . GLU A 1 220 ? 5.227 -8.757 -12.949 1.00 94.31 220 GLU A N 1
ATOM 1735 C CA . GLU A 1 220 ? 5.957 -7.566 -13.372 1.00 94.31 220 GLU A CA 1
ATOM 1736 C C . GLU A 1 220 ? 6.742 -7.885 -14.652 1.00 94.31 220 GLU A C 1
ATOM 1738 O O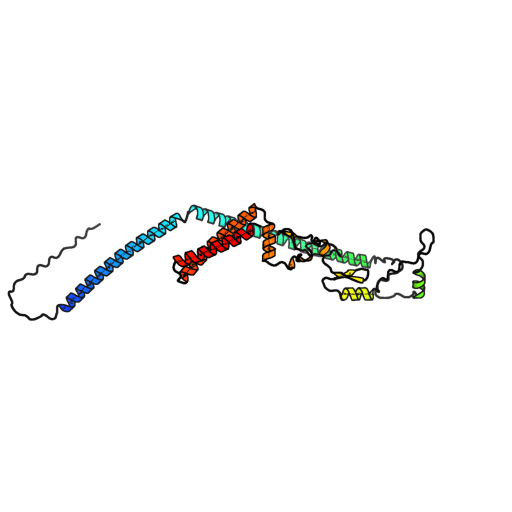 . GLU A 1 220 ? 7.525 -8.836 -14.683 1.00 94.31 220 GLU A O 1
ATOM 1743 N N . SER A 1 221 ? 6.526 -7.112 -15.721 1.00 92.81 221 SER A N 1
ATOM 1744 C CA . SER A 1 221 ? 7.333 -7.220 -16.937 1.00 92.81 221 SER A CA 1
ATOM 1745 C C . SER A 1 221 ? 8.702 -6.566 -16.746 1.00 92.81 221 SER A C 1
ATOM 1747 O O . SER A 1 221 ? 8.890 -5.676 -15.906 1.00 92.81 221 SER A O 1
ATOM 1749 N N . GLU A 1 222 ? 9.649 -6.932 -17.608 1.00 91.44 222 GLU A N 1
ATOM 1750 C CA . GLU A 1 222 ? 10.886 -6.170 -17.749 1.00 91.44 222 GLU A CA 1
ATOM 1751 C C . GLU A 1 222 ? 10.582 -4.727 -18.184 1.00 91.44 222 GLU A C 1
ATOM 1753 O O . GLU A 1 222 ? 9.601 -4.458 -18.889 1.00 91.44 222 GLU A O 1
ATOM 1758 N N . ILE A 1 223 ? 11.421 -3.792 -17.732 1.00 91.44 223 ILE A N 1
ATOM 1759 C CA . ILE A 1 223 ? 11.381 -2.401 -18.189 1.00 91.44 223 ILE A CA 1
ATOM 1760 C C . ILE A 1 223 ? 11.911 -2.376 -19.616 1.00 91.44 223 ILE A C 1
ATOM 1762 O O . ILE A 1 223 ? 13.001 -2.878 -19.887 1.00 91.44 223 ILE A O 1
ATOM 1766 N N . ILE A 1 224 ? 11.177 -1.737 -20.520 1.00 88.31 224 ILE A N 1
ATOM 1767 C CA . ILE A 1 224 ? 11.630 -1.584 -21.899 1.00 88.31 224 ILE A CA 1
ATOM 1768 C C . ILE A 1 224 ? 12.831 -0.627 -21.920 1.00 88.31 224 ILE A C 1
ATOM 1770 O O . ILE A 1 224 ? 12.697 0.553 -21.597 1.00 88.31 224 ILE A O 1
ATOM 1774 N N . SER A 1 225 ? 14.018 -1.118 -22.280 1.00 88.00 225 SER A N 1
ATOM 1775 C CA . SER A 1 225 ? 15.241 -0.301 -22.387 1.00 88.00 225 SER A CA 1
ATOM 1776 C C . SER A 1 225 ? 15.521 0.181 -23.809 1.00 88.00 225 SER A C 1
ATOM 1778 O O . SER A 1 225 ? 16.092 1.258 -24.001 1.00 88.00 225 SER A O 1
ATOM 1780 N N . ASP A 1 226 ? 15.094 -0.598 -24.801 1.00 83.50 226 ASP A N 1
ATOM 1781 C CA . ASP A 1 226 ? 15.523 -0.448 -26.187 1.00 83.50 226 ASP A CA 1
ATOM 1782 C C . ASP A 1 226 ? 14.410 0.128 -27.066 1.00 83.50 226 ASP A C 1
ATOM 1784 O O . ASP A 1 226 ? 13.219 -0.110 -26.857 1.00 83.50 226 ASP A O 1
ATOM 1788 N N . LEU A 1 227 ? 14.803 0.916 -28.069 1.00 79.75 227 LEU A N 1
ATOM 1789 C CA . LEU A 1 227 ? 13.864 1.516 -29.012 1.00 79.75 227 LEU A CA 1
ATOM 1790 C C . LEU A 1 227 ? 13.317 0.441 -29.962 1.00 79.75 227 LEU A C 1
ATOM 1792 O O . LEU A 1 227 ? 14.069 -0.405 -30.439 1.00 79.75 227 LEU A O 1
ATOM 1796 N N . GLY A 1 228 ? 12.021 0.502 -30.268 1.00 79.12 228 GLY A N 1
ATOM 1797 C CA . GLY A 1 228 ? 11.351 -0.463 -31.149 1.00 79.12 228 GLY A CA 1
ATOM 1798 C C . GLY A 1 228 ? 10.858 -1.728 -30.441 1.00 79.12 228 GLY A C 1
ATOM 1799 O O . GLY A 1 228 ? 10.129 -2.514 -31.044 1.00 79.12 228 GLY A O 1
ATOM 1800 N N . ILE A 1 229 ? 11.188 -1.905 -29.160 1.00 83.06 229 ILE A N 1
ATOM 1801 C CA . ILE A 1 229 ? 10.538 -2.890 -28.296 1.00 83.06 229 ILE A CA 1
ATOM 1802 C C . ILE A 1 229 ? 9.181 -2.329 -27.873 1.00 83.06 229 ILE A C 1
ATOM 1804 O O . ILE A 1 229 ? 9.073 -1.181 -27.445 1.00 83.06 229 ILE A O 1
ATOM 1808 N N . THR A 1 230 ? 8.137 -3.142 -28.008 1.00 84.69 230 THR A N 1
ATOM 1809 C CA . THR A 1 230 ? 6.760 -2.749 -27.684 1.00 84.69 230 THR A CA 1
ATOM 1810 C C . THR A 1 230 ? 6.243 -3.545 -26.493 1.00 84.69 230 THR A C 1
ATOM 1812 O O . THR A 1 230 ? 6.838 -4.548 -26.089 1.00 84.69 230 THR A O 1
ATOM 1815 N N . LYS A 1 231 ? 5.082 -3.145 -25.961 1.00 83.81 231 LYS A N 1
ATOM 1816 C CA . LYS A 1 231 ? 4.336 -3.911 -24.949 1.00 83.81 231 LYS A CA 1
ATOM 1817 C C . LYS A 1 231 ? 4.212 -5.400 -25.313 1.00 83.81 231 LYS A C 1
ATOM 1819 O O . LYS A 1 231 ? 4.400 -6.256 -24.455 1.00 83.81 231 LYS A O 1
ATOM 1824 N N . ASN A 1 232 ? 3.981 -5.703 -26.589 1.00 85.12 232 ASN A N 1
ATOM 1825 C CA . ASN A 1 232 ? 3.797 -7.069 -27.086 1.00 85.12 232 ASN A CA 1
ATOM 1826 C C . ASN A 1 232 ? 5.071 -7.920 -27.025 1.00 85.12 232 ASN A C 1
ATOM 1828 O O . ASN A 1 232 ? 5.017 -9.138 -27.125 1.00 85.12 232 ASN A O 1
ATOM 1832 N N . THR A 1 233 ? 6.232 -7.282 -26.885 1.00 86.25 233 THR A N 1
ATOM 1833 C CA . THR A 1 233 ? 7.521 -7.972 -26.789 1.00 86.25 233 THR A CA 1
ATOM 1834 C C . THR A 1 233 ? 7.852 -8.378 -25.353 1.00 86.25 233 THR A C 1
ATOM 1836 O O . THR A 1 233 ? 8.503 -9.396 -25.148 1.00 86.25 233 THR A O 1
ATOM 1839 N N . VAL A 1 234 ? 7.408 -7.597 -24.361 1.00 85.50 234 VAL A N 1
ATOM 1840 C CA . VAL A 1 234 ? 7.717 -7.821 -22.932 1.00 85.50 234 VAL A CA 1
ATOM 1841 C C . VAL A 1 234 ? 6.582 -8.493 -22.154 1.00 85.50 234 VAL A C 1
ATOM 1843 O O . VAL A 1 234 ? 6.783 -8.932 -21.023 1.00 85.50 234 VAL A O 1
ATOM 1846 N N . VAL A 1 235 ? 5.393 -8.590 -22.750 1.00 90.56 235 VAL A N 1
ATOM 1847 C CA . VAL A 1 235 ? 4.224 -9.284 -22.198 1.00 90.56 235 VAL A CA 1
ATOM 1848 C C . VAL A 1 235 ? 3.854 -10.434 -23.127 1.00 90.56 235 VAL A C 1
ATOM 1850 O O . VAL A 1 235 ? 3.699 -10.225 -24.331 1.00 90.56 235 VAL A O 1
ATOM 1853 N N . ALA A 1 236 ? 3.684 -11.639 -22.574 1.00 88.00 236 ALA A N 1
ATOM 1854 C CA . ALA A 1 236 ? 3.265 -12.798 -23.359 1.00 88.00 236 ALA A CA 1
ATOM 1855 C C . ALA A 1 236 ? 1.904 -12.553 -24.034 1.00 88.00 236 ALA A C 1
ATOM 1857 O O . ALA A 1 236 ? 1.026 -11.917 -23.448 1.00 88.00 236 ALA A O 1
ATOM 1858 N N . ASP A 1 237 ? 1.735 -13.071 -25.256 1.00 90.56 237 ASP A N 1
ATOM 1859 C CA . ASP A 1 237 ? 0.595 -12.775 -26.141 1.00 90.56 237 ASP A CA 1
ATOM 1860 C C . ASP A 1 237 ? -0.774 -12.908 -25.454 1.00 90.56 237 ASP A C 1
ATOM 1862 O O . ASP A 1 237 ? -1.639 -12.051 -25.615 1.00 90.56 237 ASP A O 1
ATOM 1866 N N . GLU A 1 238 ? -0.957 -13.933 -24.623 1.00 91.00 238 GLU A N 1
ATOM 1867 C CA . GLU A 1 238 ? -2.216 -14.203 -23.914 1.00 91.00 238 GLU A CA 1
ATOM 1868 C C . GLU A 1 238 ? -2.583 -13.169 -22.828 1.00 91.00 238 GLU A C 1
ATOM 1870 O O . GLU A 1 238 ? -3.742 -13.102 -22.412 1.00 91.00 238 GLU A O 1
ATOM 1875 N N . TYR A 1 239 ? -1.635 -12.325 -22.404 1.00 91.75 239 TYR A N 1
ATOM 1876 C CA . TYR A 1 239 ? -1.837 -11.288 -21.382 1.00 91.75 239 TYR A CA 1
ATOM 1877 C C . TYR A 1 239 ? -1.740 -9.858 -21.922 1.00 91.75 239 TYR A C 1
ATOM 1879 O O . TYR A 1 239 ? -1.902 -8.907 -21.153 1.00 91.75 239 TYR A O 1
ATOM 1887 N N . GLN A 1 240 ? -1.501 -9.664 -23.224 1.00 89.38 240 GLN A N 1
ATOM 1888 C CA . GLN A 1 240 ? -1.314 -8.327 -23.802 1.00 89.38 240 GLN A CA 1
ATOM 1889 C C . GLN A 1 240 ? -2.512 -7.406 -23.542 1.00 89.38 240 GLN A C 1
ATOM 1891 O O . GLN A 1 240 ? -2.321 -6.263 -23.128 1.00 89.38 240 GLN A O 1
ATOM 1896 N N . ASP A 1 241 ? -3.742 -7.903 -23.667 1.00 89.81 241 ASP A N 1
ATOM 1897 C CA . ASP A 1 241 ? -4.955 -7.107 -23.419 1.00 89.81 241 ASP A CA 1
ATOM 1898 C C . ASP A 1 241 ? -5.167 -6.758 -21.937 1.00 89.81 241 ASP A C 1
ATOM 1900 O O . ASP A 1 241 ? -5.879 -5.810 -21.610 1.00 89.81 241 ASP A O 1
ATOM 1904 N N . GLN A 1 242 ? -4.530 -7.503 -21.031 1.00 91.75 242 GLN A N 1
ATOM 1905 C CA . GLN A 1 242 ? -4.656 -7.332 -19.580 1.00 91.75 242 GLN A CA 1
ATOM 1906 C C . GLN A 1 242 ? -3.506 -6.526 -18.975 1.00 91.75 242 GLN A C 1
ATOM 1908 O O . GLN A 1 242 ? -3.579 -6.139 -17.810 1.00 91.75 242 GLN A O 1
ATOM 1913 N N . ALA A 1 243 ? -2.434 -6.294 -19.735 1.00 93.31 243 ALA A N 1
ATOM 1914 C CA . ALA A 1 243 ? -1.270 -5.586 -19.236 1.00 93.31 243 ALA A CA 1
ATOM 1915 C C . ALA A 1 243 ? -1.542 -4.084 -19.068 1.00 93.31 243 ALA A C 1
ATOM 1917 O O . ALA A 1 243 ? -1.937 -3.391 -20.011 1.00 93.31 243 ALA A O 1
ATOM 1918 N N . ILE A 1 244 ? -1.269 -3.591 -17.865 1.00 94.31 244 ILE A N 1
ATOM 1919 C CA . ILE A 1 244 ? -1.477 -2.213 -17.420 1.00 94.31 244 ILE A CA 1
ATOM 1920 C C . ILE A 1 244 ? -0.103 -1.585 -17.194 1.00 94.31 244 ILE A C 1
ATOM 1922 O O . ILE A 1 244 ? 0.785 -2.218 -16.622 1.00 94.31 244 ILE A O 1
ATOM 1926 N N . GLU A 1 245 ? 0.106 -0.362 -17.677 1.00 94.25 245 GLU A N 1
ATOM 1927 C CA . GLU A 1 245 ? 1.346 0.368 -17.408 1.00 94.25 245 GLU A CA 1
ATOM 1928 C C . GLU A 1 245 ? 1.432 0.687 -15.909 1.00 94.25 245 GLU A C 1
ATOM 1930 O O . GLU A 1 245 ? 0.430 1.014 -15.280 1.00 94.25 245 GLU A O 1
ATOM 1935 N N . LYS A 1 246 ? 2.625 0.621 -15.311 1.00 93.81 246 LYS A N 1
ATOM 1936 C CA . LYS A 1 246 ? 2.820 0.870 -13.872 1.00 93.81 246 LYS A CA 1
ATOM 1937 C C . LYS A 1 246 ? 2.199 2.185 -13.393 1.00 93.81 246 LYS A C 1
ATOM 1939 O O . LYS A 1 246 ? 1.698 2.253 -12.275 1.00 93.81 246 LYS A O 1
ATOM 1944 N N . ALA A 1 247 ? 2.262 3.220 -14.230 1.00 92.56 247 ALA A N 1
ATOM 1945 C CA . ALA A 1 247 ? 1.714 4.541 -13.939 1.00 92.56 247 ALA A CA 1
ATOM 1946 C C . ALA A 1 247 ? 0.176 4.558 -13.841 1.00 92.56 247 ALA A C 1
ATOM 1948 O O . ALA A 1 247 ? -0.372 5.437 -13.180 1.00 92.56 247 ALA A O 1
ATOM 1949 N N . ASP A 1 248 ? -0.494 3.577 -14.449 1.00 95.50 248 ASP A N 1
ATOM 1950 C CA . ASP A 1 248 ? -1.953 3.475 -14.532 1.00 95.50 248 ASP A CA 1
ATOM 1951 C C . ASP A 1 248 ? -2.550 2.485 -13.514 1.00 95.50 248 ASP A C 1
ATOM 1953 O O . ASP A 1 248 ? -3.767 2.296 -13.473 1.00 95.50 248 ASP A O 1
ATOM 1957 N N . LEU A 1 249 ? -1.720 1.847 -12.680 1.00 94.12 249 LEU A N 1
ATOM 1958 C CA . LEU A 1 249 ? -2.195 0.960 -11.616 1.00 94.12 249 LEU A CA 1
ATOM 1959 C C . LEU A 1 249 ? -2.952 1.747 -10.540 1.00 94.12 249 LEU A C 1
ATOM 1961 O O . LEU A 1 249 ? -2.490 2.787 -10.058 1.00 94.12 249 LEU A O 1
ATOM 1965 N N . THR A 1 250 ? -4.097 1.221 -10.100 1.00 95.69 250 THR A N 1
ATOM 1966 C CA . THR A 1 250 ? -4.831 1.817 -8.976 1.00 95.69 250 THR A CA 1
ATOM 1967 C C . THR A 1 250 ? -4.100 1.571 -7.649 1.00 95.69 250 THR A C 1
ATOM 1969 O O . THR A 1 250 ? -3.317 0.621 -7.538 1.00 95.69 250 THR A O 1
ATOM 1972 N N . PRO A 1 251 ? -4.356 2.377 -6.599 1.00 94.19 251 PRO A N 1
ATOM 1973 C CA . PRO A 1 251 ? -3.785 2.139 -5.273 1.00 94.19 251 PRO A CA 1
ATOM 1974 C C . PRO A 1 251 ? -4.060 0.729 -4.732 1.00 94.19 251 PRO A C 1
ATOM 1976 O O . PRO A 1 251 ? -3.198 0.142 -4.085 1.00 94.19 251 PRO A O 1
ATOM 1979 N N . GLU A 1 252 ? -5.234 0.168 -5.023 1.00 92.06 252 GLU A N 1
ATOM 1980 C CA . GLU A 1 252 ? -5.607 -1.191 -4.628 1.00 92.06 252 GLU A CA 1
ATOM 1981 C C . GLU A 1 252 ? -4.766 -2.242 -5.363 1.00 92.06 252 GLU A C 1
ATOM 1983 O O . GLU A 1 252 ? -4.282 -3.180 -4.737 1.00 92.06 252 GLU A O 1
ATOM 1988 N N . GLN A 1 253 ? -4.530 -2.064 -6.667 1.00 94.00 253 GLN A N 1
ATOM 1989 C CA . GLN A 1 253 ? -3.687 -2.972 -7.453 1.00 94.00 253 GLN A CA 1
ATOM 1990 C C . GLN A 1 253 ? -2.221 -2.904 -7.015 1.00 94.00 253 GLN A C 1
ATOM 1992 O O . GLN A 1 253 ? -1.561 -3.934 -6.899 1.00 94.00 253 GLN A O 1
ATOM 1997 N N . LEU A 1 254 ? -1.716 -1.703 -6.721 1.00 93.94 254 LEU A N 1
ATOM 1998 C CA . LEU A 1 254 ? -0.374 -1.520 -6.162 1.00 93.94 254 LEU A CA 1
ATOM 1999 C C . LEU A 1 254 ? -0.230 -2.211 -4.803 1.00 93.94 254 LEU A C 1
ATOM 2001 O O . LEU A 1 254 ? 0.805 -2.819 -4.531 1.00 93.94 254 LEU A O 1
ATOM 2005 N N . GLU A 1 255 ? -1.263 -2.146 -3.964 1.00 93.75 255 GLU A N 1
ATOM 2006 C CA . GLU A 1 255 ? -1.270 -2.837 -2.679 1.00 93.75 255 GLU A CA 1
ATOM 2007 C C . GLU A 1 255 ? -1.336 -4.363 -2.844 1.00 93.75 255 GLU A C 1
ATOM 2009 O O . GLU A 1 255 ? -0.622 -5.064 -2.132 1.00 93.75 255 GLU A O 1
ATOM 2014 N N . GLU A 1 256 ? -2.112 -4.890 -3.798 1.00 93.69 256 GLU A N 1
ATOM 2015 C CA . GLU A 1 256 ? -2.098 -6.323 -4.142 1.00 93.69 256 GLU A CA 1
ATOM 2016 C C . GLU A 1 256 ? -0.696 -6.782 -4.567 1.00 93.69 256 GLU A C 1
ATOM 2018 O O . GLU A 1 256 ? -0.187 -7.770 -4.039 1.00 93.69 256 GLU A O 1
ATOM 2023 N N . ILE A 1 257 ? -0.045 -6.040 -5.472 1.00 93.94 257 ILE A N 1
ATOM 2024 C CA . ILE A 1 257 ? 1.323 -6.326 -5.933 1.00 93.94 257 ILE A CA 1
ATOM 2025 C C . ILE A 1 257 ? 2.302 -6.321 -4.753 1.00 93.94 257 ILE A C 1
ATOM 2027 O O . ILE A 1 257 ? 3.130 -7.225 -4.626 1.00 93.94 257 ILE A O 1
ATOM 2031 N N . ARG A 1 258 ? 2.195 -5.328 -3.859 1.00 95.44 258 ARG A N 1
ATOM 2032 C CA . ARG A 1 258 ? 3.046 -5.226 -2.668 1.00 95.44 258 ARG A CA 1
ATOM 2033 C C . ARG A 1 258 ? 2.862 -6.430 -1.751 1.00 95.44 258 ARG A C 1
ATOM 2035 O O . ARG A 1 258 ? 3.855 -7.028 -1.353 1.00 95.44 258 ARG A O 1
ATOM 2042 N N . VAL A 1 259 ? 1.616 -6.777 -1.422 1.00 94.31 259 VAL A N 1
ATOM 2043 C CA . VAL A 1 259 ? 1.308 -7.911 -0.540 1.00 94.31 259 VAL A CA 1
ATOM 2044 C C . VAL A 1 259 ? 1.798 -9.213 -1.163 1.00 94.31 259 VAL A C 1
ATOM 2046 O O . VAL A 1 259 ? 2.414 -10.012 -0.467 1.00 94.31 259 VAL A O 1
ATOM 2049 N N . GLN A 1 260 ? 1.607 -9.412 -2.468 1.00 93.06 260 GLN A N 1
ATOM 2050 C CA . GLN A 1 260 ? 2.095 -10.599 -3.169 1.00 93.06 260 GLN A CA 1
ATOM 2051 C C . GLN A 1 260 ? 3.627 -10.728 -3.109 1.00 93.06 260 GLN A C 1
ATOM 2053 O O . GLN A 1 260 ? 4.139 -11.842 -3.026 1.00 93.06 260 GLN A O 1
ATOM 2058 N N . GLY A 1 261 ? 4.350 -9.603 -3.118 1.00 92.50 261 GLY A N 1
ATOM 2059 C CA . GLY A 1 261 ? 5.809 -9.558 -2.994 1.00 92.50 261 GLY A CA 1
ATOM 2060 C C . GLY A 1 261 ? 6.356 -9.808 -1.583 1.00 92.50 261 GLY A C 1
ATOM 2061 O O . GLY A 1 261 ? 7.570 -9.950 -1.435 1.00 92.50 261 GLY A O 1
ATOM 2062 N N . LEU A 1 262 ? 5.504 -9.860 -0.553 1.00 93.44 262 LEU A N 1
ATOM 2063 C CA . LEU A 1 262 ? 5.923 -10.158 0.817 1.00 93.44 262 LEU A CA 1
ATOM 2064 C C . LEU A 1 262 ? 6.228 -11.648 1.003 1.00 93.44 262 LEU A C 1
ATOM 2066 O O . LEU A 1 262 ? 5.526 -12.522 0.484 1.00 93.44 262 LEU A O 1
ATOM 2070 N N . SER A 1 263 ? 7.223 -11.940 1.838 1.00 94.56 263 SER A N 1
ATOM 2071 C CA . SER A 1 263 ? 7.442 -13.296 2.351 1.00 94.56 263 SER A CA 1
ATOM 2072 C C . SER A 1 263 ? 6.273 -13.772 3.224 1.00 94.56 263 SER A C 1
ATOM 2074 O O . SER A 1 263 ? 5.472 -12.979 3.724 1.00 94.56 263 SER A O 1
ATOM 2076 N N . ALA A 1 264 ? 6.177 -15.086 3.450 1.00 93.12 264 ALA A N 1
ATOM 2077 C CA . ALA A 1 264 ? 5.138 -15.658 4.307 1.00 93.12 264 ALA A CA 1
ATOM 2078 C C . ALA A 1 264 ? 5.217 -15.117 5.748 1.00 93.12 264 ALA A C 1
ATOM 2080 O O . ALA A 1 264 ? 4.189 -14.840 6.368 1.00 93.12 264 A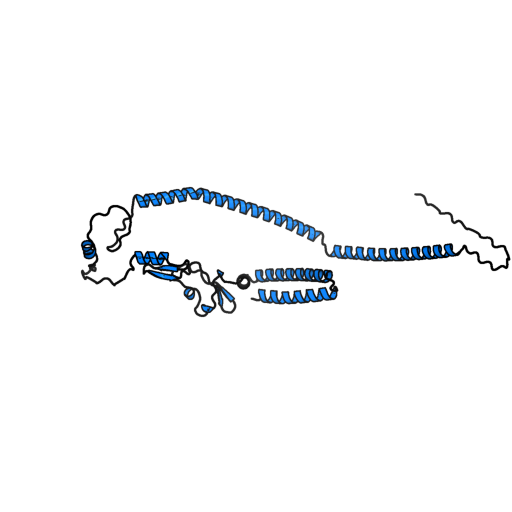LA A O 1
ATOM 2081 N N . GLU A 1 265 ? 6.431 -14.925 6.266 1.00 92.50 265 GLU A N 1
ATOM 2082 C CA . GLU A 1 265 ? 6.677 -14.345 7.583 1.00 92.50 265 GLU A CA 1
ATOM 2083 C C . GLU A 1 265 ? 6.230 -12.877 7.648 1.00 92.50 265 GLU A C 1
ATOM 2085 O O . GLU A 1 265 ? 5.557 -12.484 8.601 1.00 92.50 265 GLU A O 1
ATOM 2090 N N . GLU A 1 266 ? 6.544 -12.070 6.632 1.00 94.31 266 GLU A N 1
ATOM 2091 C CA . GLU A 1 266 ? 6.116 -10.666 6.570 1.00 94.31 266 GLU A CA 1
ATOM 2092 C C . GLU A 1 266 ? 4.596 -10.538 6.441 1.00 94.31 266 GLU A C 1
ATOM 2094 O O . GLU A 1 266 ? 3.995 -9.730 7.150 1.00 94.31 266 GLU A O 1
ATOM 2099 N N . LYS A 1 267 ? 3.955 -11.380 5.615 1.00 94.62 267 LYS A N 1
ATOM 2100 C CA . LYS A 1 267 ? 2.487 -11.450 5.524 1.00 94.62 267 LYS A CA 1
ATOM 2101 C C . LYS A 1 267 ? 1.864 -11.763 6.882 1.00 94.62 267 LYS A C 1
ATOM 2103 O O . LYS A 1 267 ? 0.887 -11.122 7.261 1.00 94.62 267 LYS A O 1
ATOM 2108 N N . ALA A 1 268 ? 2.424 -12.715 7.631 1.00 92.12 268 ALA A N 1
ATOM 2109 C CA . ALA A 1 268 ? 1.921 -13.072 8.955 1.00 92.12 268 ALA A CA 1
ATOM 2110 C C . ALA A 1 268 ? 2.023 -11.899 9.946 1.00 92.12 268 ALA A C 1
ATOM 2112 O O . ALA A 1 268 ? 1.049 -11.601 10.639 1.00 92.12 268 ALA A O 1
ATOM 2113 N N . VAL A 1 269 ? 3.161 -11.199 9.963 1.00 93.81 269 VAL A N 1
ATOM 2114 C CA . VAL A 1 269 ? 3.382 -10.031 10.831 1.00 93.81 269 VAL A CA 1
ATOM 2115 C C . VAL A 1 269 ? 2.457 -8.870 10.457 1.00 93.81 269 VAL A C 1
ATOM 2117 O O . VAL A 1 269 ? 1.833 -8.263 11.328 1.00 93.81 269 VAL A O 1
ATOM 2120 N N . GLU A 1 270 ? 2.326 -8.542 9.171 1.00 96.62 270 GLU A N 1
ATOM 2121 C CA . GLU A 1 270 ? 1.415 -7.481 8.730 1.00 96.62 270 GLU A CA 1
ATOM 2122 C C . GLU A 1 270 ? -0.056 -7.827 8.985 1.00 96.62 270 GLU A C 1
ATOM 2124 O O . GLU A 1 270 ? -0.830 -6.948 9.378 1.00 96.62 270 GLU A O 1
ATOM 2129 N N . LYS A 1 271 ? -0.442 -9.099 8.819 1.00 95.25 271 LYS A N 1
ATOM 2130 C CA . LYS A 1 271 ? -1.782 -9.592 9.153 1.00 95.25 271 LYS A CA 1
ATOM 2131 C C . LYS A 1 271 ? -2.086 -9.407 10.637 1.00 95.25 271 LYS A C 1
ATOM 2133 O O . LYS A 1 271 ? -3.138 -8.862 10.964 1.00 95.25 271 LYS A O 1
ATOM 2138 N N . GLU A 1 272 ? -1.182 -9.815 11.525 1.00 93.69 272 GLU A N 1
ATOM 2139 C CA . GLU A 1 272 ? -1.347 -9.650 12.976 1.00 93.69 272 GLU A CA 1
ATOM 2140 C C . GLU A 1 272 ? -1.486 -8.168 13.356 1.00 93.69 272 GLU A C 1
ATOM 2142 O O . GLU A 1 272 ? -2.447 -7.780 14.021 1.00 93.69 272 GLU A O 1
ATOM 2147 N N . ASN A 1 273 ? -0.622 -7.308 12.808 1.00 93.12 273 ASN A N 1
ATOM 2148 C CA . ASN A 1 273 ? -0.709 -5.861 13.017 1.00 93.12 273 ASN A CA 1
ATOM 2149 C C . ASN A 1 273 ? -2.043 -5.268 12.525 1.00 93.12 273 ASN A C 1
ATOM 2151 O O . ASN A 1 273 ? -2.614 -4.393 13.179 1.00 93.12 273 ASN A O 1
ATOM 2155 N N . ALA A 1 274 ? -2.556 -5.721 11.377 1.00 94.56 274 ALA A N 1
ATOM 2156 C CA . ALA A 1 274 ? -3.844 -5.270 10.851 1.00 94.56 274 ALA A CA 1
ATOM 2157 C C . ALA A 1 274 ? -5.016 -5.711 11.747 1.00 94.56 274 ALA A C 1
ATOM 2159 O O . ALA A 1 274 ? -5.942 -4.928 11.975 1.00 94.56 274 ALA A O 1
ATOM 2160 N N . ILE A 1 275 ? -4.958 -6.929 12.295 1.00 94.19 275 ILE A N 1
ATOM 2161 C CA . ILE A 1 275 ? -5.946 -7.449 13.252 1.00 94.19 275 ILE A CA 1
ATOM 2162 C C . ILE A 1 275 ? -5.958 -6.594 14.527 1.00 94.19 275 ILE A C 1
ATOM 2164 O O . ILE A 1 275 ? -7.026 -6.157 14.965 1.00 94.19 275 ILE A O 1
ATOM 2168 N N . ASP A 1 276 ? -4.789 -6.271 15.081 1.00 92.50 276 ASP A N 1
ATOM 2169 C CA . ASP A 1 276 ? -4.663 -5.428 16.278 1.00 92.50 276 ASP A CA 1
ATOM 2170 C C . ASP A 1 276 ? -5.177 -3.999 16.052 1.00 92.50 276 ASP A C 1
ATOM 2172 O O . ASP A 1 276 ? -5.861 -3.406 16.904 1.00 92.50 276 ASP A O 1
ATOM 2176 N N . GLN A 1 277 ? -4.901 -3.435 14.874 1.00 94.25 277 GLN A N 1
ATOM 2177 C CA . GLN A 1 277 ? -5.445 -2.139 14.477 1.00 94.25 277 GLN A CA 1
ATOM 2178 C C . GLN A 1 277 ? -6.971 -2.185 14.355 1.00 94.25 277 GLN A C 1
ATOM 2180 O O . GLN A 1 277 ? -7.645 -1.293 14.879 1.00 94.25 277 GLN A O 1
ATOM 2185 N N . ALA A 1 278 ? -7.532 -3.227 13.734 1.00 93.88 278 ALA A N 1
ATOM 2186 C CA . ALA A 1 278 ? -8.977 -3.418 13.654 1.00 93.88 278 ALA A CA 1
ATOM 2187 C C . ALA A 1 278 ? -9.597 -3.556 15.055 1.00 93.88 278 ALA A C 1
ATOM 2189 O O . ALA A 1 278 ? -10.599 -2.906 15.354 1.00 93.88 278 ALA A O 1
ATOM 2190 N N . ALA A 1 279 ? -8.974 -4.303 15.969 1.00 94.38 279 ALA A N 1
ATOM 2191 C CA . ALA A 1 279 ? -9.450 -4.425 17.347 1.00 94.38 279 ALA A CA 1
ATOM 2192 C C . ALA A 1 279 ? -9.470 -3.063 18.072 1.00 94.38 279 ALA A C 1
ATOM 2194 O O . ALA A 1 279 ? -10.456 -2.700 18.726 1.00 94.38 279 ALA A O 1
ATOM 2195 N N . THR A 1 280 ? -8.419 -2.257 17.893 1.00 95.25 280 THR A N 1
ATOM 2196 C CA . THR A 1 280 ? -8.314 -0.899 18.454 1.00 95.25 280 THR A CA 1
ATOM 2197 C C . THR A 1 280 ? -9.383 0.043 17.885 1.00 95.25 280 THR A C 1
ATOM 2199 O O . THR A 1 280 ? -10.009 0.823 18.618 1.00 95.25 280 THR A O 1
ATOM 2202 N N . GLN A 1 281 ? -9.637 -0.031 16.578 1.00 94.50 281 GLN A N 1
ATOM 2203 C CA . GLN A 1 281 ? -10.679 0.757 15.921 1.00 94.50 281 GLN A CA 1
ATOM 2204 C C . GLN A 1 281 ? -12.080 0.339 16.375 1.00 94.50 281 GLN A C 1
ATOM 2206 O O . GLN A 1 281 ? -12.899 1.212 16.664 1.00 94.50 281 GLN A O 1
ATOM 2211 N N . ALA A 1 282 ? -12.338 -0.959 16.549 1.00 94.62 282 ALA A N 1
ATOM 2212 C CA . ALA A 1 282 ? -13.603 -1.462 17.077 1.00 94.62 282 ALA A CA 1
ATOM 2213 C C . ALA A 1 282 ? -13.853 -0.967 18.511 1.00 94.62 282 ALA A C 1
ATOM 2215 O O . ALA A 1 282 ? -14.948 -0.498 18.835 1.00 94.62 282 ALA A O 1
ATOM 2216 N N . ALA A 1 283 ? -12.824 -0.979 19.366 1.00 94.56 283 ALA A N 1
ATOM 2217 C CA . ALA A 1 283 ? -12.910 -0.410 20.710 1.00 94.56 283 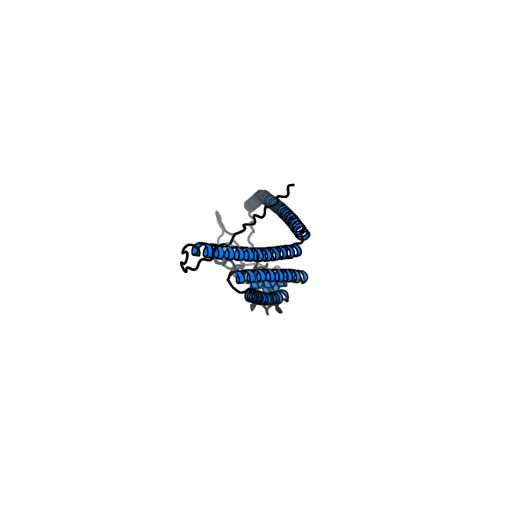ALA A CA 1
ATOM 2218 C C . ALA A 1 283 ? -13.244 1.094 20.670 1.00 94.56 283 ALA A C 1
ATOM 2220 O O . ALA A 1 283 ? -14.138 1.557 21.382 1.00 94.56 283 ALA A O 1
ATOM 2221 N N . THR A 1 284 ? -12.593 1.842 19.776 1.00 94.56 284 THR A N 1
ATOM 2222 C CA . THR A 1 284 ? -12.856 3.275 19.570 1.00 94.56 284 THR A CA 1
ATOM 2223 C C . THR A 1 284 ? -14.277 3.528 19.055 1.00 94.56 284 THR A C 1
ATOM 2225 O O . THR A 1 284 ? -14.955 4.446 19.522 1.00 94.56 284 THR A O 1
ATOM 2228 N N . MET A 1 285 ? -14.752 2.717 18.107 1.00 95.19 285 MET A N 1
ATOM 2229 C CA . MET A 1 285 ? -16.103 2.790 17.549 1.00 95.19 285 MET A CA 1
ATOM 2230 C C . MET A 1 285 ? -17.154 2.552 18.630 1.00 95.19 285 MET A C 1
ATOM 2232 O O . MET A 1 285 ? -18.092 3.340 18.752 1.00 95.19 285 MET A O 1
ATOM 2236 N N . ARG A 1 286 ? -16.959 1.532 19.471 1.00 97.06 286 ARG A N 1
ATOM 2237 C CA . ARG A 1 286 ? -17.826 1.279 20.622 1.00 97.06 286 ARG A CA 1
ATOM 2238 C C . ARG A 1 286 ? -17.918 2.509 21.526 1.00 97.06 286 ARG A C 1
ATOM 2240 O O . ARG A 1 286 ? -19.023 2.956 21.821 1.00 97.06 286 ARG A O 1
ATOM 2247 N N . SER A 1 287 ? -16.782 3.079 21.935 1.00 93.31 287 SER A N 1
ATOM 2248 C CA . SER A 1 287 ? -16.774 4.272 22.793 1.00 93.31 287 SER A CA 1
ATOM 2249 C C . SER A 1 287 ? -17.494 5.459 22.145 1.00 93.31 287 SER A C 1
ATOM 2251 O O . SER A 1 287 ? -18.250 6.157 22.819 1.00 93.31 287 SER A O 1
ATOM 2253 N N . LYS A 1 288 ? -17.321 5.672 20.833 1.00 95.94 288 LYS A N 1
ATOM 2254 C CA . LYS A 1 288 ? -18.030 6.727 20.090 1.00 95.94 288 LYS A CA 1
ATOM 2255 C C . LYS A 1 288 ? -19.547 6.513 20.084 1.00 95.94 288 LYS A C 1
ATOM 2257 O O . LYS A 1 288 ? -20.282 7.468 20.320 1.00 95.94 288 LYS A O 1
ATOM 2262 N N . LEU A 1 289 ? -20.014 5.284 19.859 1.00 96.00 289 LEU A N 1
ATOM 2263 C CA . LEU A 1 289 ? -21.443 4.952 19.862 1.00 96.00 289 LEU A CA 1
ATOM 2264 C C . LEU A 1 289 ? -22.078 5.156 21.246 1.00 96.00 289 LEU A C 1
ATOM 2266 O O . LEU A 1 289 ? -23.184 5.687 21.339 1.00 96.00 289 LEU A O 1
ATOM 2270 N N . GLU A 1 290 ? -21.373 4.788 22.320 1.00 96.50 290 GLU A N 1
ATOM 2271 C CA . GLU A 1 290 ? -21.835 5.022 23.696 1.00 96.50 290 GLU A CA 1
ATOM 2272 C C . GLU A 1 290 ? -21.981 6.529 23.989 1.00 96.50 290 GLU A C 1
ATOM 2274 O O . GLU A 1 290 ? -23.002 6.957 24.528 1.00 96.50 290 GLU A O 1
ATOM 2279 N N . ILE A 1 291 ? -21.022 7.358 23.555 1.00 96.25 291 ILE A N 1
ATOM 2280 C CA . ILE A 1 291 ? -21.094 8.829 23.678 1.00 96.25 291 ILE A CA 1
ATOM 2281 C C . ILE A 1 291 ? -22.277 9.408 22.887 1.00 96.25 291 ILE A C 1
ATOM 2283 O O . ILE A 1 291 ? -22.916 10.359 23.333 1.00 96.25 291 ILE A O 1
ATOM 2287 N N . GLN A 1 292 ? -22.599 8.824 21.731 1.00 96.94 292 GLN A N 1
ATOM 2288 C CA . GLN A 1 292 ? -23.739 9.220 20.896 1.00 96.94 292 GLN A CA 1
ATOM 2289 C C . GLN A 1 292 ? -25.100 8.755 21.450 1.00 96.94 292 GLN A C 1
ATOM 2291 O O . GLN A 1 292 ? -26.134 9.013 20.834 1.00 96.94 292 GLN A O 1
ATOM 2296 N N . GLY A 1 293 ? -25.124 8.095 22.612 1.00 96.81 293 GLY A N 1
ATOM 2297 C CA . GLY A 1 293 ? -26.348 7.687 23.300 1.00 96.81 293 GLY A CA 1
ATOM 2298 C C . GLY A 1 293 ? -26.813 6.264 22.988 1.00 96.81 293 GLY A C 1
ATOM 2299 O O . GLY A 1 293 ? -27.895 5.871 23.430 1.00 96.81 293 GLY A O 1
ATOM 2300 N N . ALA A 1 294 ? -26.025 5.461 22.265 1.00 96.62 294 ALA A N 1
ATOM 2301 C CA . ALA A 1 294 ? -26.305 4.035 22.153 1.00 96.62 294 ALA A CA 1
ATOM 2302 C C . ALA A 1 294 ? -26.105 3.347 23.513 1.00 96.62 294 ALA A C 1
ATOM 2304 O O . ALA A 1 294 ? -25.173 3.645 24.258 1.00 96.62 294 ALA A O 1
ATOM 2305 N N . THR A 1 295 ? -26.964 2.376 23.840 1.00 97.25 295 THR A N 1
ATOM 2306 C CA . THR A 1 295 ? -26.738 1.529 25.024 1.00 97.25 295 THR A CA 1
ATOM 2307 C C . THR A 1 295 ? -25.426 0.752 24.878 1.00 97.25 295 THR A C 1
ATOM 2309 O O . THR A 1 295 ? -25.086 0.329 23.772 1.00 97.25 295 THR A O 1
ATOM 2312 N N . ALA A 1 296 ? -24.732 0.480 25.987 1.00 94.88 296 ALA A N 1
ATOM 2313 C CA . ALA A 1 296 ? -23.473 -0.276 25.974 1.00 94.88 296 ALA A CA 1
ATOM 2314 C C . ALA A 1 296 ? -23.592 -1.644 25.267 1.00 94.88 296 ALA A C 1
ATOM 2316 O O . ALA A 1 296 ? -22.669 -2.076 24.580 1.00 94.88 296 ALA A O 1
ATOM 2317 N N . ALA A 1 297 ? -24.746 -2.315 25.389 1.00 96.06 297 ALA A N 1
ATOM 2318 C CA . ALA A 1 297 ? -25.008 -3.587 24.716 1.00 96.06 297 ALA A CA 1
ATOM 2319 C C . ALA A 1 297 ? -25.086 -3.435 23.187 1.00 96.06 297 ALA A C 1
ATOM 2321 O O . ALA A 1 297 ? -24.469 -4.214 22.458 1.00 96.06 297 ALA A O 1
ATOM 2322 N N . LYS A 1 298 ? -25.801 -2.411 22.702 1.00 95.75 298 LYS A N 1
ATOM 2323 C CA . LYS A 1 298 ? -25.892 -2.114 21.268 1.00 95.75 298 LYS A CA 1
ATOM 2324 C C . LYS A 1 298 ? -24.535 -1.685 20.706 1.00 95.75 298 LYS A C 1
ATOM 2326 O O . LYS A 1 298 ? -24.071 -2.285 19.748 1.00 95.75 298 LYS A O 1
ATOM 2331 N N . ALA A 1 299 ? -23.858 -0.739 21.360 1.00 94.88 299 ALA A N 1
ATOM 2332 C CA . ALA A 1 299 ? -22.544 -0.257 20.934 1.00 94.88 299 ALA A CA 1
ATOM 2333 C C . ALA A 1 299 ? -21.501 -1.383 20.844 1.00 94.88 299 ALA A C 1
ATOM 2335 O O . ALA A 1 299 ? -20.710 -1.421 19.905 1.00 94.88 299 ALA A O 1
ATOM 2336 N N . LYS A 1 300 ? -21.516 -2.327 21.797 1.00 96.50 300 LYS A N 1
ATOM 2337 C CA . LYS A 1 300 ? -20.664 -3.522 21.747 1.00 96.50 300 LYS A CA 1
ATOM 2338 C C . LYS A 1 300 ? -21.008 -4.423 20.558 1.00 96.50 300 LYS A C 1
ATOM 2340 O O . LYS A 1 300 ? -20.094 -4.897 19.896 1.00 96.50 300 LYS A O 1
ATOM 2345 N N . THR A 1 301 ? -22.293 -4.671 20.313 1.00 96.81 301 THR A N 1
ATOM 2346 C CA . THR A 1 301 ? -22.752 -5.544 19.219 1.00 96.81 301 THR A CA 1
ATOM 2347 C C . THR A 1 301 ? -22.359 -4.968 17.861 1.00 96.81 301 THR A C 1
ATOM 2349 O O . THR A 1 301 ? -21.760 -5.676 17.058 1.00 96.81 301 THR A O 1
ATOM 2352 N N . ASP A 1 302 ? -22.609 -3.675 17.646 1.00 93.25 302 ASP A N 1
ATOM 2353 C CA . ASP A 1 302 ? -22.303 -2.987 16.388 1.00 93.25 302 ASP A CA 1
ATOM 2354 C C . ASP A 1 302 ? -20.782 -2.946 16.131 1.00 93.25 302 ASP A C 1
ATOM 2356 O O . ASP A 1 302 ? -20.325 -3.257 15.033 1.00 93.25 302 ASP A O 1
ATOM 2360 N N . ALA A 1 303 ? -19.976 -2.644 17.157 1.00 94.12 303 ALA A N 1
ATOM 2361 C CA . ALA A 1 303 ? -18.517 -2.658 17.043 1.00 94.12 303 ALA A CA 1
ATOM 2362 C C . ALA A 1 303 ? -17.946 -4.066 16.798 1.00 94.12 303 ALA A C 1
ATOM 2364 O O . ALA A 1 303 ? -16.974 -4.221 16.062 1.00 94.12 303 ALA A O 1
ATOM 2365 N N . GLN A 1 304 ? -18.540 -5.099 17.409 1.00 96.88 304 GLN A N 1
ATOM 2366 C CA . GLN A 1 304 ? -18.128 -6.485 17.192 1.00 96.88 304 GLN A CA 1
ATOM 2367 C C . GLN A 1 304 ? -18.479 -6.953 15.777 1.00 96.88 304 GLN A C 1
ATOM 2369 O O . GLN A 1 304 ? -17.649 -7.605 15.155 1.00 96.88 304 GLN A O 1
ATOM 2374 N N . ALA A 1 305 ? -19.663 -6.610 15.261 1.00 96.88 305 ALA A N 1
ATOM 2375 C CA . ALA A 1 305 ? -20.048 -6.923 13.886 1.00 96.88 305 ALA A CA 1
ATOM 2376 C C . ALA A 1 305 ? -19.066 -6.302 12.883 1.00 96.88 305 ALA A C 1
ATOM 2378 O O . ALA A 1 305 ? -18.514 -7.015 12.050 1.00 96.88 305 ALA A O 1
ATOM 2379 N N . TRP A 1 306 ? -18.753 -5.014 13.050 1.00 97.75 306 TRP A N 1
ATOM 2380 C CA . TRP A 1 306 ? -17.762 -4.328 12.221 1.00 97.75 306 TRP A CA 1
ATOM 2381 C C . TRP A 1 306 ? -16.376 -4.990 12.289 1.00 97.75 306 TRP A C 1
ATOM 2383 O O . TRP A 1 306 ? -15.745 -5.211 11.260 1.00 97.75 306 TRP A O 1
ATOM 2393 N N . TYR A 1 307 ? -15.908 -5.368 13.485 1.00 97.31 307 TYR A N 1
ATOM 2394 C CA . TYR A 1 307 ? -14.624 -6.063 13.636 1.00 97.31 307 TYR A CA 1
ATOM 2395 C C . TYR A 1 307 ? -14.595 -7.403 12.889 1.00 97.31 307 TYR A C 1
ATOM 2397 O O . TYR A 1 307 ? -13.606 -7.708 12.231 1.00 97.31 307 TYR A O 1
ATOM 2405 N N . GLN A 1 308 ? -15.677 -8.188 12.950 1.00 96.69 308 GLN A N 1
ATOM 2406 C CA . GLN A 1 308 ? -15.766 -9.460 12.224 1.00 96.69 308 GLN A CA 1
ATOM 2407 C C . GLN A 1 308 ? -15.746 -9.256 10.702 1.00 96.69 308 GLN A C 1
ATOM 2409 O O . GLN A 1 308 ? -15.089 -10.016 10.000 1.00 96.69 308 GLN A O 1
ATOM 2414 N N . GLU A 1 309 ? -16.396 -8.209 10.189 1.00 97.12 309 GLU A N 1
ATOM 2415 C CA . GLU A 1 309 ? -16.306 -7.845 8.767 1.00 97.12 309 GLU A CA 1
ATOM 2416 C C . GLU A 1 309 ? -14.873 -7.469 8.364 1.00 97.12 309 GLU A C 1
ATOM 2418 O O . GLU A 1 309 ? -14.396 -7.896 7.314 1.00 97.12 309 GLU A O 1
ATOM 2423 N N . GLN A 1 310 ? -14.155 -6.719 9.210 1.00 97.19 310 GLN A N 1
ATOM 2424 C CA . GLN A 1 310 ? -12.751 -6.386 8.950 1.00 97.19 310 GLN A CA 1
ATOM 2425 C C . GLN A 1 310 ? -11.840 -7.611 8.987 1.00 97.19 310 GLN A C 1
ATOM 2427 O O . GLN A 1 310 ? -10.937 -7.699 8.161 1.00 97.19 310 GLN A O 1
ATOM 2432 N N . LEU A 1 311 ? -12.078 -8.565 9.894 1.00 96.06 311 LEU A N 1
ATOM 2433 C CA . LEU A 1 311 ? -11.315 -9.814 9.920 1.00 96.06 311 LEU A CA 1
ATOM 2434 C C . LEU A 1 311 ? -11.421 -10.561 8.591 1.00 96.06 311 LEU A C 1
ATOM 2436 O O . LEU A 1 311 ? -10.394 -10.969 8.066 1.00 96.06 311 LEU A O 1
ATOM 2440 N N . ILE A 1 312 ? -12.619 -10.655 8.009 1.00 95.56 312 ILE A N 1
ATOM 2441 C CA . ILE A 1 312 ? -12.824 -11.307 6.706 1.00 95.56 312 ILE A CA 1
ATOM 2442 C C . ILE A 1 312 ? -12.026 -10.595 5.603 1.00 95.56 312 ILE A C 1
ATOM 2444 O O . ILE A 1 312 ? -11.382 -11.247 4.785 1.00 95.56 312 ILE A O 1
ATOM 2448 N N . ILE A 1 313 ? -12.033 -9.258 5.588 1.00 94.19 313 ILE A N 1
ATOM 2449 C CA . ILE A 1 313 ? -11.282 -8.463 4.602 1.00 94.19 313 ILE A CA 1
ATOM 2450 C C . ILE A 1 313 ? -9.770 -8.661 4.776 1.00 94.19 313 ILE A C 1
ATOM 2452 O O . ILE A 1 313 ? -9.051 -8.839 3.795 1.00 94.19 313 ILE A O 1
ATOM 2456 N N . ILE A 1 314 ? -9.282 -8.640 6.019 1.00 94.12 314 ILE A N 1
ATOM 2457 C CA . ILE A 1 314 ? -7.866 -8.848 6.341 1.00 94.12 314 ILE A CA 1
ATOM 2458 C C . ILE A 1 314 ? -7.439 -10.271 5.968 1.00 94.12 314 ILE A C 1
ATOM 2460 O O . ILE A 1 314 ? -6.379 -10.454 5.378 1.00 94.12 314 ILE A O 1
ATOM 2464 N N . GLU A 1 315 ? -8.252 -11.278 6.281 1.00 94.12 315 GLU A N 1
ATOM 2465 C CA . GLU A 1 315 ? -7.981 -12.668 5.918 1.00 94.12 315 GLU A CA 1
ATOM 2466 C C . GLU A 1 315 ? -7.877 -12.832 4.406 1.00 94.12 315 GLU A C 1
ATOM 2468 O O . GLU A 1 315 ? -6.843 -13.300 3.940 1.00 94.12 315 GLU A O 1
ATOM 2473 N N . ALA A 1 316 ? -8.863 -12.339 3.652 1.00 92.06 316 ALA A N 1
ATOM 2474 C CA . ALA A 1 316 ? -8.844 -12.396 2.194 1.00 92.06 316 ALA A CA 1
ATOM 2475 C C . ALA A 1 316 ? -7.628 -11.671 1.587 1.00 92.06 316 ALA A C 1
ATOM 2477 O O . ALA A 1 316 ? -7.070 -12.131 0.596 1.00 92.06 316 ALA A O 1
ATOM 2478 N N . LYS A 1 317 ? -7.188 -10.557 2.188 1.00 92.19 317 LYS A N 1
ATOM 2479 C CA . LYS A 1 317 ? -6.031 -9.785 1.711 1.00 92.19 317 LYS A CA 1
ATOM 2480 C C . LYS A 1 317 ? -4.709 -10.551 1.824 1.00 92.19 317 LYS A C 1
ATOM 2482 O O . LYS A 1 317 ? -3.870 -10.413 0.943 1.00 92.19 317 LYS A O 1
ATOM 2487 N N . TYR A 1 318 ? -4.507 -11.312 2.900 1.00 91.12 318 TYR A N 1
ATOM 2488 C CA . TYR A 1 318 ? -3.232 -11.991 3.188 1.00 91.12 318 TYR A CA 1
ATOM 2489 C C . TYR A 1 318 ? -3.256 -13.507 2.918 1.00 91.12 318 TYR A C 1
ATOM 2491 O O . TYR A 1 318 ? -2.297 -14.197 3.262 1.00 91.12 318 TYR A O 1
ATOM 2499 N N . GLU A 1 319 ? -4.345 -14.041 2.357 1.00 83.38 319 GLU A N 1
ATOM 2500 C CA . GLU A 1 319 ? -4.447 -15.440 1.903 1.00 83.38 319 GLU A CA 1
ATOM 2501 C C . GLU A 1 319 ? -3.899 -15.641 0.474 1.00 83.38 319 GLU A C 1
ATOM 2503 O O . GLU A 1 319 ? -3.534 -16.759 0.111 1.00 83.38 319 GLU A O 1
ATOM 2508 N N . ILE A 1 320 ? -3.797 -14.549 -0.297 1.00 61.25 320 ILE A N 1
ATOM 2509 C CA . ILE A 1 320 ? -3.121 -14.439 -1.606 1.00 61.25 320 ILE A CA 1
ATOM 2510 C C . ILE A 1 320 ? -1.609 -14.440 -1.388 1.00 61.25 320 ILE A C 1
ATOM 2512 O O . ILE A 1 320 ? -0.855 -15.114 -2.121 1.00 61.25 320 ILE A O 1
#

Secondary structure (DSSP, 8-state):
----PPP------------------TTSHHHHHHHHHHHHHHHHHHHHHHHHHHHHHHHHHHHHHHHHH--HHHHHHHHHHHHHHHHHHHHHHHHHHHHHHHHHHHHHHHHHHHHHHHHHHHHHHHHS------STT------S------HHHHHHHSS--B-TTS-BPPPP---PPPHHHHHHHHHH--TTEEE-TTS-EEE--TT--EEEEETTEEEEPPP--STT--HHHHS-GGGGGG-EEGGG--HHHHHHHHHHTS-HHHHHHHHHHHHHHHHHHHHHHHHHHHHTT--HHHHHHHHHHHHHHHHHHHHHHHH-

Foldseek 3Di:
DDDDDDDDDDDDDDDDDDDDDPDDDPPCVVVVVVVVVVVVVVVVVVVVVVVVVVVVVVVVVVVVVVVVVDDVVVVVVVVVVVVVVVVVVVVVVVVVVVVVVVVVVVVVVCVVVVVVVVVVVVVCCVVCVPPPVPPLDDDDDDDDDDDDDDPVNSVVVPQADADPVRDGDGDPPLCQDDPVLLVVLCVPDDPQWDADSSRDIAGHQAQWKKWWDDPNAIDTWDGHHDGPDDLPNGDPPVTSVGIDIPVRDDPVRVLLNVLSPDDLVRLVVVLVVQLVVLVVVLVVQLVVCVVVPDDSVVSNVVSVVSSVVSNVVSCVSSVD